Protein AF-T2JUS8-F1 (afdb_monomer)

Solvent-accessible surface area (backbone atoms only — not comparable to full-atom values): 10929 Å² total; per-residue (Å²): 107,71,69,58,52,49,42,49,74,68,43,49,60,59,48,58,59,68,55,80,82,79,78,79,79,85,74,92,54,104,63,64,63,68,60,54,50,48,51,52,51,48,49,47,40,58,73,48,48,50,69,69,46,42,66,63,51,40,51,55,43,38,56,53,50,52,56,56,50,63,70,33,71,74,41,65,77,40,66,88,44,89,64,44,66,62,54,47,51,55,49,47,53,52,49,30,53,51,52,54,51,52,51,54,55,57,52,50,49,78,80,47,99,43,75,68,58,53,55,51,48,50,54,48,53,55,52,48,52,55,51,50,44,50,47,38,63,72,68,53,44,52,65,52,50,46,50,53,53,50,52,51,52,49,51,53,49,51,55,54,52,53,55,51,51,57,60,48,50,52,54,52,50,52,53,52,52,51,61,60,68,74,59,76,84,80,75,90,128

Structure (mmCIF, N/CA/C/O backbone):
data_AF-T2JUS8-F1
#
_entry.id   AF-T2JUS8-F1
#
loop_
_atom_site.group_PDB
_atom_site.id
_atom_site.type_symbol
_atom_site.label_atom_id
_atom_site.label_alt_id
_atom_site.label_comp_id
_atom_site.label_asym_id
_atom_site.label_entity_id
_atom_site.label_seq_id
_atom_site.pdbx_PDB_ins_code
_atom_site.Cartn_x
_atom_site.Cartn_y
_atom_site.Cartn_z
_atom_site.occupancy
_atom_site.B_iso_or_equiv
_atom_site.auth_seq_id
_atom_site.auth_comp_id
_atom_site.auth_asym_id
_atom_site.auth_atom_id
_atom_site.pdbx_PDB_model_num
ATOM 1 N N . MET A 1 1 ? -14.625 10.390 22.421 1.00 60.62 1 MET A N 1
ATOM 2 C CA . MET A 1 1 ? -13.234 10.867 22.289 1.00 60.62 1 MET A CA 1
ATOM 3 C C . MET A 1 1 ? -12.460 10.685 23.585 1.00 60.62 1 MET A C 1
ATOM 5 O O . MET A 1 1 ? -11.488 9.951 23.564 1.00 60.62 1 MET A O 1
ATOM 9 N N . ASP A 1 2 ? -12.929 11.207 24.722 1.00 65.00 2 ASP A N 1
ATOM 10 C CA . ASP A 1 2 ? -12.157 11.121 25.980 1.00 65.00 2 ASP A CA 1
ATOM 11 C C . ASP A 1 2 ? -11.899 9.680 26.463 1.00 65.00 2 ASP A C 1
ATOM 13 O O . ASP A 1 2 ? -10.831 9.389 26.985 1.00 65.00 2 ASP A O 1
ATOM 17 N N . GLN A 1 3 ? -12.817 8.740 26.208 1.00 62.25 3 GLN A N 1
ATOM 18 C CA . GLN A 1 3 ? -12.595 7.317 26.514 1.00 62.25 3 GLN A CA 1
ATOM 19 C C . GLN A 1 3 ? -11.474 6.689 25.665 1.00 62.25 3 GLN A C 1
ATOM 21 O O . GLN A 1 3 ? -10.719 5.874 26.177 1.00 62.25 3 GLN A O 1
ATOM 26 N N . VAL A 1 4 ? -11.325 7.104 24.400 1.00 66.00 4 VAL A N 1
ATOM 27 C CA . VAL A 1 4 ? -10.261 6.617 23.501 1.00 66.00 4 VAL A CA 1
ATOM 28 C C . VAL A 1 4 ? -8.904 7.153 23.957 1.00 66.00 4 VAL A C 1
ATOM 30 O O . VAL A 1 4 ? -7.942 6.395 24.036 1.00 66.00 4 VAL A O 1
ATOM 33 N N . GLN A 1 5 ? -8.848 8.427 24.354 1.00 58.12 5 GLN A N 1
ATOM 34 C CA . GLN A 1 5 ? -7.649 9.040 24.929 1.00 58.12 5 GLN A CA 1
ATOM 35 C C . GLN A 1 5 ? -7.212 8.340 26.221 1.00 58.12 5 GLN A C 1
ATOM 37 O O . GLN A 1 5 ? -6.030 8.108 26.441 1.00 58.12 5 GLN A O 1
ATOM 42 N N . VAL A 1 6 ? -8.170 7.968 27.075 1.00 72.12 6 VAL A N 1
ATOM 43 C CA . VAL A 1 6 ? -7.901 7.212 28.305 1.00 72.12 6 VAL A CA 1
ATOM 44 C C . VAL A 1 6 ? -7.327 5.829 27.982 1.00 72.12 6 VAL A C 1
ATOM 46 O O . VAL A 1 6 ? -6.377 5.407 28.630 1.00 72.12 6 VAL A O 1
ATOM 49 N N . THR A 1 7 ? -7.834 5.138 26.959 1.00 68.94 7 THR A N 1
ATOM 50 C CA . THR A 1 7 ? -7.284 3.849 26.502 1.00 68.94 7 THR A CA 1
ATOM 51 C C . THR A 1 7 ? -5.857 3.974 25.952 1.00 68.94 7 THR A C 1
ATOM 53 O O . THR A 1 7 ? -5.027 3.106 26.227 1.00 68.94 7 THR A O 1
ATOM 56 N N . ILE A 1 8 ? -5.551 5.054 25.224 1.00 70.12 8 ILE A N 1
ATOM 57 C CA . ILE A 1 8 ? -4.194 5.359 24.740 1.00 70.12 8 ILE A CA 1
ATOM 58 C C . ILE A 1 8 ? -3.267 5.654 25.930 1.00 70.12 8 ILE A C 1
ATOM 60 O O . ILE A 1 8 ? -2.251 4.992 26.107 1.00 70.12 8 ILE A O 1
ATOM 64 N N . ASN A 1 9 ? -3.663 6.575 26.812 1.00 70.06 9 ASN A N 1
ATOM 65 C CA . ASN A 1 9 ? -2.854 7.022 27.952 1.00 70.06 9 ASN A CA 1
ATOM 66 C C . ASN A 1 9 ? -2.608 5.937 29.007 1.00 70.06 9 ASN A C 1
ATOM 68 O O . ASN A 1 9 ? -1.614 5.989 29.728 1.00 70.06 9 ASN A O 1
ATOM 72 N N . ASN A 1 10 ? -3.502 4.95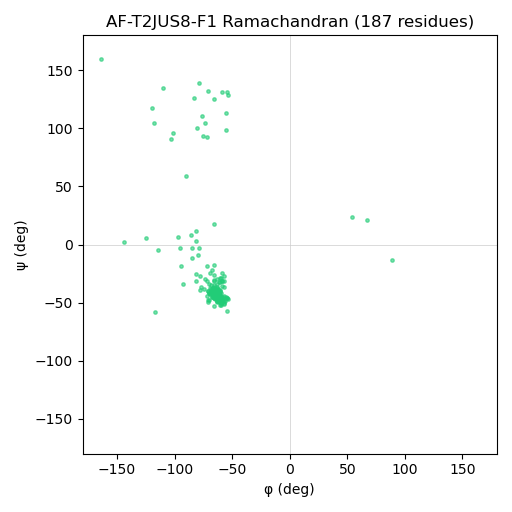4 29.111 1.00 73.00 10 ASN A N 1
ATOM 73 C CA . ASN A 1 10 ? -3.354 3.838 30.041 1.00 73.00 10 ASN A CA 1
ATOM 74 C C . ASN A 1 10 ? -2.427 2.730 29.509 1.00 73.00 10 ASN A C 1
ATOM 76 O O . ASN A 1 10 ? -2.287 1.699 30.166 1.00 73.00 10 ASN A O 1
ATOM 80 N N . GLY A 1 11 ? -1.820 2.896 28.326 1.00 63.19 11 GLY A N 1
ATOM 81 C CA . GLY A 1 11 ? -0.940 1.891 27.727 1.00 63.19 11 GLY A CA 1
ATOM 82 C C . GLY A 1 11 ? -1.677 0.612 27.321 1.00 63.19 11 GLY A C 1
ATOM 83 O O . GLY A 1 11 ? -1.070 -0.449 27.181 1.00 63.19 11 GLY A O 1
ATOM 84 N N . THR A 1 12 ? -3.000 0.672 27.133 1.00 67.56 12 THR A N 1
ATOM 85 C CA . THR A 1 12 ? -3.793 -0.489 26.699 1.00 67.56 12 THR A CA 1
ATOM 86 C C . THR A 1 12 ? -3.404 -0.922 25.282 1.00 67.56 12 THR A C 1
ATOM 88 O O . THR A 1 12 ? -3.416 -2.112 24.977 1.00 67.56 12 THR A O 1
ATOM 91 N N . ILE A 1 13 ? -2.975 0.020 24.433 1.00 65.31 13 ILE A N 1
ATOM 92 C CA . ILE A 1 13 ? -2.426 -0.270 23.099 1.00 65.31 13 ILE A CA 1
ATOM 93 C C . ILE A 1 13 ? -1.137 -1.086 23.223 1.00 65.31 13 ILE A C 1
ATOM 95 O O . ILE A 1 13 ? -0.991 -2.121 22.569 1.00 65.31 13 ILE A O 1
ATOM 99 N N . ARG A 1 14 ? -0.241 -0.679 24.129 1.00 64.12 14 ARG A N 1
ATOM 100 C CA . ARG A 1 14 ? 0.963 -1.436 24.479 1.00 64.12 14 ARG A CA 1
ATOM 101 C C . ARG A 1 14 ? 0.624 -2.846 24.966 1.00 64.12 14 ARG A C 1
ATOM 103 O O . ARG A 1 14 ? 1.243 -3.803 24.517 1.00 64.12 14 ARG A O 1
ATOM 110 N N . GLU A 1 15 ? -0.374 -3.014 25.831 1.00 64.50 15 GLU A N 1
ATOM 111 C CA . GLU A 1 15 ? -0.778 -4.349 26.288 1.00 64.50 15 GLU A CA 1
ATOM 112 C C . GLU A 1 15 ? -1.328 -5.236 25.167 1.00 64.50 15 GLU A C 1
ATOM 114 O O . GLU A 1 15 ? -0.954 -6.402 25.111 1.00 64.50 15 GLU A O 1
ATOM 119 N N . VAL A 1 16 ? -2.169 -4.719 24.268 1.00 63.53 16 VAL A N 1
ATOM 120 C CA . VAL A 1 16 ? -2.746 -5.500 23.155 1.00 63.53 16 VAL A CA 1
ATOM 121 C C . VAL A 1 16 ? -1.675 -5.918 22.140 1.00 63.53 16 VAL A C 1
ATOM 123 O O . VAL A 1 16 ? -1.703 -7.041 21.640 1.00 63.53 16 VAL A O 1
ATOM 126 N N . LEU A 1 17 ? -0.696 -5.051 21.870 1.00 59.19 17 LEU A N 1
ATOM 127 C CA . LEU A 1 17 ? 0.411 -5.348 20.953 1.00 59.19 17 LEU A CA 1
ATOM 128 C C . LEU A 1 17 ? 1.430 -6.336 21.547 1.00 59.19 17 LEU A C 1
ATOM 130 O O . LEU A 1 17 ? 2.053 -7.091 20.803 1.00 59.19 17 LEU A O 1
ATOM 134 N N . ILE A 1 18 ? 1.596 -6.354 22.875 1.00 60.47 18 ILE A N 1
ATOM 135 C CA . ILE A 1 18 ? 2.562 -7.218 23.576 1.00 60.47 18 ILE A CA 1
ATOM 136 C C . ILE A 1 18 ? 1.928 -8.551 24.023 1.00 60.47 18 ILE A C 1
ATOM 138 O O . ILE A 1 18 ? 2.593 -9.588 24.008 1.00 60.47 18 ILE A O 1
ATOM 142 N N . LYS A 1 19 ? 0.639 -8.572 24.391 1.00 54.69 19 LYS A N 1
ATOM 143 C CA . LYS A 1 19 ? -0.103 -9.777 24.812 1.00 54.69 19 LYS A CA 1
ATOM 144 C C . LYS A 1 19 ? -0.783 -10.474 23.628 1.00 54.69 19 LYS A C 1
ATOM 146 O O . LYS A 1 19 ? -1.987 -10.698 23.645 1.00 54.69 19 LYS A O 1
ATOM 151 N N . GLN A 1 20 ? -0.027 -10.900 22.621 1.00 47.25 20 GLN A N 1
ATOM 152 C CA . GLN A 1 20 ? -0.592 -11.689 21.513 1.00 47.25 20 GLN A CA 1
ATOM 153 C C . GLN A 1 20 ? -0.757 -13.198 21.809 1.00 47.25 20 GLN A C 1
ATOM 155 O O . GLN A 1 20 ? -1.040 -13.956 20.892 1.00 47.25 20 GLN A O 1
ATOM 160 N N . ASN A 1 21 ? -0.624 -13.665 23.062 1.00 42.56 21 ASN A N 1
ATOM 161 C CA . ASN A 1 21 ? -0.570 -15.111 23.354 1.00 42.56 21 ASN A CA 1
ATOM 162 C C . ASN A 1 21 ? -1.585 -15.677 24.370 1.00 42.56 21 ASN A C 1
ATOM 164 O O . ASN A 1 21 ? -1.463 -16.856 24.695 1.00 42.56 21 ASN A O 1
ATOM 168 N N . THR A 1 22 ? -2.563 -14.929 24.904 1.00 41.78 22 THR A N 1
ATOM 169 C CA . THR A 1 22 ? -3.413 -15.488 25.992 1.00 41.78 22 THR A CA 1
ATOM 170 C C . THR A 1 22 ? -4.896 -15.116 26.036 1.00 41.78 22 THR A C 1
ATOM 172 O O . THR A 1 22 ? -5.586 -15.594 26.935 1.00 41.78 22 THR A O 1
ATOM 175 N N . THR A 1 23 ? -5.454 -14.349 25.100 1.00 39.25 23 THR A N 1
ATOM 176 C CA . THR A 1 23 ? -6.904 -14.084 25.101 1.00 39.25 23 THR A CA 1
ATOM 177 C C . THR A 1 23 ? -7.614 -14.951 24.071 1.00 39.25 23 THR A C 1
ATOM 179 O O . THR A 1 23 ? -7.680 -14.648 22.884 1.00 39.25 23 THR A O 1
ATOM 182 N N . GLN A 1 24 ? -8.144 -16.070 24.564 1.00 35.94 24 GLN A N 1
ATOM 183 C CA . GLN A 1 24 ? -9.132 -16.884 23.868 1.00 35.94 24 GLN A CA 1
ATOM 184 C C . GLN A 1 24 ? -10.322 -15.980 23.513 1.00 35.94 24 GLN A C 1
ATOM 186 O O . GLN A 1 24 ? -10.994 -15.466 24.409 1.00 35.94 24 GLN A O 1
ATOM 191 N N . TYR A 1 25 ? -10.531 -15.736 22.217 1.00 41.78 25 TYR A N 1
ATOM 192 C CA . TYR A 1 25 ? -11.701 -15.017 21.717 1.00 41.78 25 TYR A CA 1
ATOM 193 C C . TYR A 1 25 ? -12.964 -15.703 22.252 1.00 41.78 25 TYR A C 1
ATOM 195 O O . TYR A 1 25 ? -13.094 -16.926 22.178 1.00 41.78 25 TYR A O 1
ATOM 203 N N . ILE A 1 26 ? -13.861 -14.920 22.851 1.00 39.47 26 ILE A N 1
ATOM 204 C CA . ILE A 1 26 ? -15.164 -15.413 23.295 1.00 39.47 26 ILE A CA 1
ATOM 205 C C . ILE A 1 26 ? -16.054 -15.438 22.058 1.00 39.47 26 ILE A C 1
ATOM 207 O O . ILE A 1 26 ? -16.548 -14.400 21.627 1.00 39.47 26 ILE A O 1
ATOM 211 N N . ASP A 1 27 ? -16.195 -16.629 21.492 1.00 34.09 27 ASP A N 1
ATOM 212 C CA . ASP A 1 27 ? -17.104 -16.932 20.396 1.00 34.09 27 ASP A CA 1
ATOM 213 C C . ASP A 1 27 ? -18.530 -17.018 20.962 1.00 34.09 27 ASP A C 1
ATOM 215 O O . ASP A 1 27 ? -18.825 -17.883 21.792 1.00 34.09 27 ASP A O 1
ATOM 219 N N . ILE A 1 28 ? -19.395 -16.058 20.623 1.00 44.34 28 ILE A N 1
ATOM 220 C CA . ILE A 1 28 ? -20.777 -15.997 21.138 1.00 44.34 28 ILE A CA 1
ATOM 221 C C . ILE A 1 28 ? -21.708 -16.882 20.271 1.00 44.34 28 ILE A C 1
ATOM 223 O O . ILE A 1 28 ? -22.829 -17.203 20.678 1.00 44.34 28 ILE A O 1
ATOM 227 N N . ASN A 1 29 ? -21.227 -17.342 19.107 1.00 38.75 29 ASN A N 1
ATOM 228 C CA . ASN A 1 29 ? -21.959 -18.081 18.077 1.00 38.75 29 ASN A CA 1
ATOM 229 C C . ASN A 1 29 ? -20.970 -18.763 17.101 1.00 38.75 29 ASN A C 1
ATOM 231 O O . ASN A 1 29 ? -19.851 -18.313 17.002 1.00 38.75 29 ASN A O 1
ATOM 235 N N . ASP A 1 30 ? -21.360 -19.801 16.341 1.00 47.53 30 ASP A N 1
ATOM 236 C CA . ASP A 1 30 ? -20.475 -20.559 15.405 1.00 47.53 30 ASP A CA 1
ATOM 237 C C . ASP A 1 30 ? -19.953 -19.748 14.179 1.00 47.53 30 ASP A C 1
ATOM 239 O O . ASP A 1 30 ? -19.537 -20.312 13.163 1.00 47.53 30 ASP A O 1
ATOM 243 N N . VAL A 1 31 ? -20.016 -18.414 14.219 1.00 41.09 31 VAL A N 1
ATOM 244 C CA . VAL A 1 31 ? -19.556 -17.515 13.154 1.00 41.09 31 VAL A CA 1
ATOM 245 C C . VAL A 1 31 ? -18.468 -16.628 13.729 1.00 41.09 31 VAL A C 1
ATOM 247 O O . VAL A 1 31 ? -18.746 -15.800 14.576 1.00 41.09 31 VAL A O 1
ATOM 250 N N . ASN A 1 32 ? -17.248 -16.724 13.205 1.00 57.00 32 ASN A N 1
ATOM 251 C CA . ASN A 1 32 ? -16.185 -15.795 13.571 1.00 57.00 32 ASN A CA 1
ATOM 252 C C . ASN A 1 32 ? -16.416 -14.436 12.879 1.00 57.00 32 ASN A C 1
ATOM 254 O O . ASN A 1 32 ? -15.987 -14.231 11.739 1.00 57.00 32 ASN A O 1
ATOM 258 N N . GLU A 1 33 ? -17.080 -13.490 13.553 1.00 55.78 33 GLU A N 1
ATOM 259 C CA . GLU A 1 33 ? -17.414 -12.171 12.986 1.00 55.78 33 GLU A CA 1
ATOM 260 C C . GLU A 1 33 ? -16.180 -11.367 12.574 1.00 55.78 33 GLU A C 1
ATOM 262 O O . GLU A 1 33 ? -16.240 -10.561 11.645 1.00 55.78 33 GLU A O 1
ATOM 267 N N . THR A 1 34 ? -15.048 -11.595 13.243 1.00 57.47 34 THR A N 1
ATOM 268 C CA . THR A 1 34 ? -13.783 -10.930 12.910 1.00 57.47 34 THR A CA 1
ATOM 269 C C . THR A 1 34 ? -13.290 -11.385 11.537 1.00 57.47 34 THR A C 1
ATOM 271 O O . THR A 1 34 ? -12.885 -10.557 10.723 1.00 57.47 34 THR A O 1
ATOM 274 N N . SER A 1 35 ? -13.379 -12.684 11.241 1.00 57.00 35 SER A N 1
ATOM 275 C CA . SER A 1 35 ? -13.023 -13.237 9.930 1.00 57.00 35 SER A CA 1
ATOM 276 C C . SER A 1 35 ? -13.948 -12.720 8.826 1.00 57.00 35 SER A C 1
ATOM 278 O O . SER A 1 35 ? -13.472 -12.288 7.776 1.00 57.00 35 SER A O 1
ATOM 280 N N . GLU A 1 36 ? -15.258 -12.686 9.071 1.00 63.56 36 GLU A N 1
ATOM 281 C CA . GLU A 1 36 ? -16.229 -12.198 8.085 1.00 63.56 36 GLU A CA 1
ATOM 282 C C . GLU A 1 36 ? -16.079 -10.694 7.808 1.00 63.56 36 GLU A C 1
ATOM 284 O O . GLU A 1 36 ? -16.143 -10.267 6.653 1.00 63.56 36 GLU A O 1
ATOM 289 N N . LEU A 1 37 ? -15.775 -9.884 8.829 1.00 65.44 37 LEU A N 1
ATOM 290 C CA . LEU A 1 37 ? -15.457 -8.467 8.641 1.00 65.44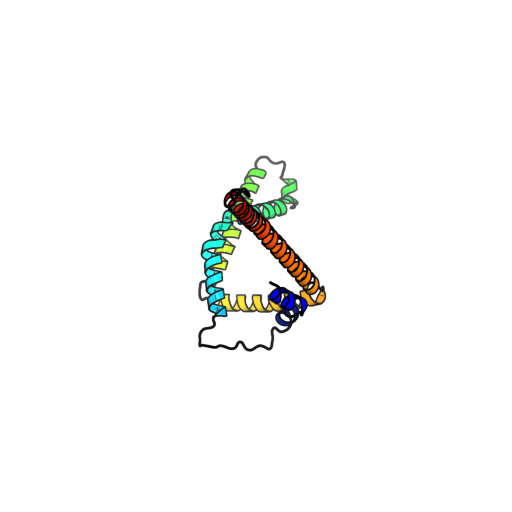 37 LEU A CA 1
ATOM 291 C C . LEU A 1 37 ? -14.171 -8.280 7.825 1.00 65.44 37 LEU A C 1
ATOM 293 O O . LEU A 1 37 ? -14.128 -7.433 6.933 1.00 65.44 37 LEU A O 1
ATOM 297 N N . VAL A 1 38 ? -13.138 -9.085 8.087 1.00 65.06 38 VAL A N 1
ATOM 298 C CA . VAL A 1 38 ? -11.885 -9.057 7.318 1.00 65.06 38 VAL A CA 1
ATOM 299 C C . VAL A 1 38 ? -12.134 -9.420 5.854 1.00 65.06 38 VAL A C 1
ATOM 301 O O . VAL A 1 38 ? -11.653 -8.707 4.976 1.00 65.06 38 VAL A O 1
ATOM 304 N N . LYS A 1 39 ? -12.933 -10.455 5.566 1.00 68.62 39 LYS A N 1
ATOM 305 C CA . LYS A 1 39 ? -13.303 -10.829 4.189 1.00 68.62 39 LYS A CA 1
ATOM 306 C C . LYS A 1 39 ? -14.099 -9.730 3.491 1.00 68.62 39 LYS A C 1
ATOM 308 O O . LYS A 1 39 ? -13.823 -9.416 2.334 1.00 68.62 39 LYS A O 1
ATOM 313 N N . LEU A 1 40 ? -15.057 -9.113 4.185 1.00 73.44 40 LEU A N 1
ATOM 314 C CA . LEU A 1 40 ? -15.841 -8.000 3.649 1.00 73.44 40 LEU A CA 1
ATOM 315 C C . LEU A 1 40 ? -14.946 -6.801 3.307 1.00 73.44 40 LEU A C 1
ATOM 317 O O . LEU A 1 40 ? -15.042 -6.246 2.211 1.00 73.44 40 LEU A O 1
ATOM 321 N N . MET A 1 41 ? -14.047 -6.430 4.220 1.00 73.56 41 MET A N 1
ATOM 322 C CA . MET A 1 41 ? -13.081 -5.350 4.015 1.00 73.56 41 MET A CA 1
ATOM 323 C C . MET A 1 41 ? -12.106 -5.668 2.880 1.00 73.56 41 MET A C 1
ATOM 325 O O . MET A 1 41 ? -11.878 -4.819 2.020 1.00 73.56 41 MET A O 1
ATOM 329 N N . ALA A 1 42 ? -11.576 -6.892 2.828 1.00 75.88 42 ALA A N 1
ATOM 330 C CA . ALA A 1 42 ? -10.706 -7.346 1.749 1.00 75.88 42 ALA A CA 1
ATOM 331 C C . ALA A 1 42 ? -11.423 -7.256 0.396 1.00 75.88 42 ALA A C 1
ATOM 333 O O . ALA A 1 42 ? -10.884 -6.685 -0.547 1.00 75.88 42 ALA A O 1
ATOM 334 N N . ASN A 1 43 ? -12.670 -7.724 0.314 1.00 80.00 43 ASN A N 1
ATOM 335 C CA . ASN A 1 43 ? -13.494 -7.638 -0.889 1.00 80.00 43 ASN A CA 1
ATOM 336 C C . ASN A 1 43 ? -13.687 -6.185 -1.348 1.00 80.00 43 ASN A C 1
ATOM 338 O O . ASN A 1 43 ? -13.450 -5.879 -2.517 1.00 80.00 43 ASN A O 1
ATOM 342 N N . LEU A 1 44 ? -14.041 -5.275 -0.436 1.00 85.62 44 LEU A N 1
ATOM 343 C CA . LEU A 1 44 ? -14.169 -3.849 -0.747 1.00 85.62 44 LEU A CA 1
ATOM 344 C C . LEU A 1 44 ? -12.855 -3.258 -1.269 1.00 85.62 44 LEU A C 1
ATOM 346 O O . LEU A 1 44 ? -12.850 -2.586 -2.300 1.00 85.62 44 LEU A O 1
ATOM 350 N N . ILE A 1 45 ? -11.736 -3.533 -0.599 1.00 82.44 45 ILE A N 1
ATOM 351 C CA . ILE A 1 45 ? -10.428 -3.014 -1.003 1.00 82.44 45 ILE A CA 1
ATOM 352 C C . ILE A 1 45 ? -10.042 -3.552 -2.384 1.00 82.44 45 ILE A C 1
ATOM 354 O O . ILE A 1 45 ? -9.705 -2.777 -3.272 1.00 82.44 45 ILE A O 1
ATOM 358 N N . ILE A 1 46 ? -10.142 -4.861 -2.597 1.00 86.62 46 ILE A N 1
ATOM 359 C CA . ILE A 1 46 ? -9.698 -5.529 -3.826 1.00 86.62 46 ILE A CA 1
ATOM 360 C C . ILE A 1 46 ? -10.567 -5.144 -5.022 1.00 86.62 46 ILE A C 1
ATOM 362 O O . ILE A 1 46 ? -10.045 -4.902 -6.107 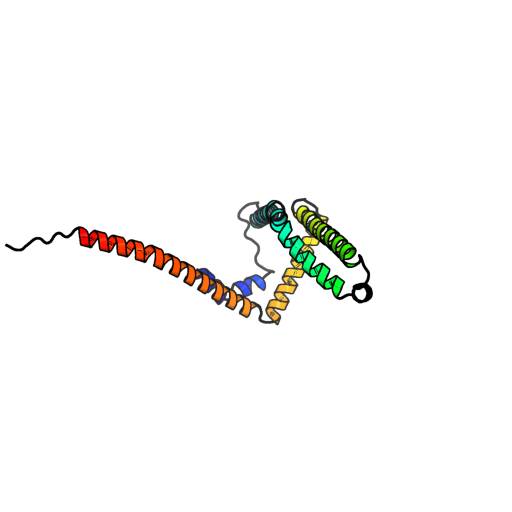1.00 86.62 46 ILE A O 1
ATOM 366 N N . ASN A 1 47 ? -11.887 -5.080 -4.839 1.00 86.19 47 ASN A N 1
ATOM 367 C CA . ASN A 1 47 ? -12.816 -4.898 -5.953 1.00 86.19 47 ASN A CA 1
ATOM 368 C C . ASN A 1 47 ? -13.209 -3.441 -6.202 1.00 86.19 47 ASN A C 1
ATOM 370 O O . ASN A 1 47 ? -13.730 -3.142 -7.278 1.00 86.19 47 ASN A O 1
ATOM 374 N N . LYS A 1 48 ? -13.021 -2.542 -5.228 1.00 87.50 48 LYS A N 1
ATOM 375 C CA . LYS A 1 48 ? -13.384 -1.122 -5.355 1.00 87.50 48 LYS A CA 1
ATOM 376 C C . LYS A 1 48 ? -12.165 -0.222 -5.263 1.00 87.50 48 LYS A C 1
ATOM 378 O O . LYS A 1 48 ? -11.876 0.477 -6.224 1.00 87.50 48 LYS A O 1
ATOM 383 N N . VAL A 1 49 ? -11.427 -0.300 -4.157 1.00 89.25 49 VAL A N 1
ATOM 384 C CA . VAL A 1 49 ? -10.356 0.664 -3.867 1.00 89.25 49 VAL A CA 1
ATOM 385 C C . VAL A 1 49 ? -9.156 0.469 -4.783 1.00 89.25 49 VAL A C 1
ATOM 387 O O . VAL A 1 49 ? -8.710 1.435 -5.387 1.00 89.25 49 VAL A O 1
ATOM 390 N N . ILE A 1 50 ? -8.652 -0.764 -4.923 1.00 88.38 50 ILE A N 1
ATOM 391 C CA . ILE A 1 50 ? -7.485 -1.065 -5.761 1.00 88.38 50 ILE A CA 1
ATOM 392 C C . ILE A 1 50 ? -7.719 -0.536 -7.186 1.00 88.38 50 ILE A C 1
ATOM 394 O O . ILE A 1 50 ? -6.951 0.336 -7.585 1.00 88.38 50 ILE A O 1
ATOM 398 N N . PRO A 1 51 ? -8.789 -0.923 -7.916 1.00 89.88 51 PRO A N 1
ATOM 399 C CA . PRO A 1 51 ? -9.052 -0.390 -9.253 1.00 89.88 51 PRO A CA 1
ATOM 400 C C . PRO A 1 51 ? -9.176 1.135 -9.318 1.00 89.88 51 PRO A C 1
ATOM 402 O O . PRO A 1 51 ? -8.753 1.730 -10.307 1.00 89.88 51 PRO A O 1
ATOM 405 N N . GLU A 1 52 ? -9.766 1.756 -8.294 1.00 92.75 52 GLU A N 1
ATOM 406 C CA . GLU A 1 52 ? -10.003 3.200 -8.240 1.00 92.75 52 GLU A CA 1
ATOM 407 C C . GLU A 1 52 ? -8.697 3.994 -8.125 1.00 92.75 52 GLU A C 1
ATOM 409 O O . GLU A 1 52 ? -8.528 4.970 -8.847 1.00 92.75 52 GLU A O 1
ATOM 414 N N . ILE A 1 53 ? -7.737 3.525 -7.319 1.00 91.00 53 ILE A N 1
ATOM 415 C CA . ILE A 1 53 ? -6.441 4.199 -7.112 1.00 91.00 53 ILE A CA 1
ATOM 416 C C . ILE A 1 53 ? -5.379 3.846 -8.164 1.00 91.00 53 ILE A C 1
ATOM 418 O O . ILE A 1 53 ? -4.192 4.126 -7.974 1.00 91.00 53 ILE A O 1
ATOM 422 N N . ARG A 1 54 ? -5.751 3.130 -9.235 1.00 90.06 54 ARG A N 1
ATOM 423 C CA . ARG A 1 54 ? -4.786 2.578 -10.198 1.00 90.06 54 ARG A CA 1
ATOM 424 C C . ARG A 1 54 ? -3.871 3.648 -10.776 1.00 90.06 54 ARG A C 1
ATOM 426 O O . ARG A 1 54 ? -2.670 3.422 -10.876 1.00 90.06 54 ARG A O 1
ATOM 433 N N . THR A 1 55 ? -4.434 4.784 -11.168 1.00 92.56 55 THR A N 1
ATOM 434 C CA . THR A 1 55 ? -3.684 5.851 -11.839 1.00 92.56 55 THR A CA 1
ATOM 435 C C . THR A 1 55 ? -2.601 6.410 -10.920 1.00 92.56 55 THR A C 1
ATOM 437 O O . THR A 1 55 ? -1.437 6.487 -11.304 1.00 92.56 55 THR A O 1
ATOM 440 N N . GLU A 1 56 ? -2.971 6.727 -9.684 1.00 94.75 56 GLU A N 1
ATOM 441 C CA . GLU A 1 56 ? -2.103 7.286 -8.653 1.00 94.75 56 GLU A CA 1
ATOM 442 C C . GLU A 1 56 ? -1.031 6.274 -8.232 1.00 94.75 56 GLU A C 1
ATOM 444 O O . GLU A 1 56 ? 0.142 6.617 -8.069 1.00 94.75 56 GLU A O 1
ATOM 449 N N . ALA A 1 57 ? -1.409 5.000 -8.104 1.00 88.75 57 ALA A N 1
ATOM 450 C CA . ALA A 1 57 ? -0.477 3.924 -7.796 1.00 88.75 57 ALA A CA 1
ATOM 451 C C . ALA A 1 57 ? 0.540 3.705 -8.930 1.00 88.75 57 ALA A C 1
ATOM 453 O O . ALA A 1 57 ? 1.733 3.551 -8.663 1.00 88.75 57 ALA A O 1
ATOM 454 N N . GLU A 1 58 ? 0.100 3.718 -10.192 1.00 91.12 58 GLU A N 1
ATOM 455 C CA . GLU A 1 58 ? 0.992 3.612 -11.349 1.00 91.12 58 GLU A CA 1
ATOM 456 C C . GLU A 1 58 ? 1.918 4.833 -11.461 1.00 91.12 58 GLU A C 1
ATOM 458 O O . GLU A 1 58 ? 3.104 4.671 -11.742 1.00 91.12 58 GLU A O 1
ATOM 463 N N . GLU A 1 59 ? 1.439 6.044 -11.174 1.00 92.62 59 GLU A N 1
ATOM 464 C CA . GLU A 1 59 ? 2.277 7.248 -11.123 1.00 92.62 59 GLU A CA 1
ATOM 465 C C . GLU A 1 59 ? 3.349 7.160 -10.026 1.00 92.62 59 GLU A C 1
ATOM 467 O O . GLU A 1 59 ? 4.531 7.422 -10.276 1.00 92.62 59 GLU A O 1
ATOM 472 N N . PHE A 1 60 ? 2.974 6.711 -8.827 1.00 89.00 60 PHE A N 1
ATOM 473 C CA . PHE A 1 60 ? 3.922 6.500 -7.737 1.00 89.00 60 PHE A CA 1
ATOM 474 C C . PHE A 1 60 ? 4.972 5.435 -8.086 1.00 89.00 60 PHE A C 1
ATOM 476 O O . PHE A 1 60 ? 6.173 5.631 -7.864 1.00 89.00 60 PHE A O 1
ATOM 483 N N . LEU A 1 61 ? 4.552 4.310 -8.670 1.00 91.06 61 LEU A N 1
ATOM 484 C CA . LEU A 1 61 ? 5.463 3.260 -9.127 1.00 91.06 61 LEU A CA 1
ATOM 485 C C . LEU A 1 61 ? 6.402 3.777 -10.220 1.00 91.06 61 LEU A C 1
ATOM 487 O O . LEU A 1 61 ? 7.604 3.524 -10.155 1.00 91.06 61 LEU A O 1
ATOM 491 N N . ARG A 1 62 ? 5.884 4.543 -11.183 1.00 91.88 62 ARG A N 1
ATOM 492 C CA . ARG A 1 62 ? 6.662 5.161 -12.262 1.00 91.88 62 ARG A CA 1
ATOM 493 C C . ARG A 1 62 ? 7.773 6.040 -11.725 1.00 91.88 62 ARG A C 1
ATOM 495 O O . ARG A 1 62 ? 8.919 5.853 -12.122 1.00 91.88 62 ARG A O 1
ATOM 502 N N . TYR A 1 63 ? 7.460 6.926 -10.780 1.00 91.88 63 TYR A N 1
ATOM 503 C CA . TYR A 1 63 ? 8.461 7.772 -10.135 1.00 91.88 63 TYR A CA 1
ATOM 504 C C . TYR A 1 63 ? 9.605 6.943 -9.531 1.00 91.88 63 TYR A C 1
ATOM 506 O O . TYR A 1 63 ? 10.782 7.247 -9.738 1.00 91.88 63 TYR A O 1
ATOM 514 N N . ASN A 1 64 ? 9.272 5.869 -8.811 1.00 86.12 64 ASN A N 1
ATOM 515 C CA . ASN A 1 64 ? 10.268 5.028 -8.151 1.00 86.12 64 ASN A CA 1
ATOM 516 C C . ASN A 1 64 ? 11.090 4.195 -9.147 1.00 86.12 64 ASN A C 1
ATOM 518 O O . ASN A 1 64 ? 12.308 4.089 -8.991 1.00 86.12 64 ASN A O 1
ATOM 522 N N . VAL A 1 65 ? 10.457 3.648 -10.188 1.00 87.88 65 VAL A N 1
ATOM 523 C CA . VAL A 1 65 ? 11.141 2.889 -11.246 1.00 87.88 65 VAL A CA 1
ATOM 524 C C . VAL A 1 65 ? 12.077 3.796 -12.044 1.00 87.88 65 VAL A C 1
ATOM 526 O O . VAL A 1 65 ? 13.241 3.444 -12.232 1.00 87.88 65 VAL A O 1
ATOM 529 N N . ASP A 1 66 ? 11.633 4.987 -12.448 1.00 86.38 66 ASP A N 1
ATOM 530 C CA . ASP A 1 66 ? 12.487 5.941 -13.166 1.00 86.38 66 ASP A CA 1
ATOM 531 C C . ASP A 1 66 ? 13.667 6.402 -12.308 1.00 86.38 66 ASP A C 1
ATOM 533 O O . ASP A 1 66 ? 14.807 6.456 -12.779 1.00 86.38 66 ASP A O 1
ATOM 537 N N . LYS A 1 67 ? 13.433 6.673 -11.021 1.00 85.31 67 LYS A N 1
ATOM 538 C CA . LYS A 1 67 ? 14.501 7.027 -10.081 1.00 85.31 67 LYS A CA 1
ATOM 539 C C . LYS A 1 67 ? 15.516 5.895 -9.913 1.00 85.31 67 LYS A C 1
ATOM 541 O O . LYS A 1 67 ? 16.714 6.159 -9.894 1.00 85.31 67 LYS A O 1
ATOM 546 N N . ALA A 1 68 ? 15.067 4.645 -9.834 1.00 84.81 68 ALA A N 1
ATOM 547 C CA . ALA A 1 68 ? 15.962 3.494 -9.743 1.00 84.81 68 ALA A CA 1
ATOM 548 C C . ALA A 1 68 ? 16.773 3.293 -11.036 1.00 84.81 68 ALA A C 1
ATOM 550 O O . ALA A 1 68 ? 17.985 3.091 -10.979 1.00 84.81 68 ALA A O 1
ATOM 551 N N . LEU A 1 69 ? 16.133 3.397 -12.206 1.00 81.75 69 LEU A N 1
ATOM 552 C CA . LEU A 1 69 ? 16.789 3.223 -13.507 1.00 81.75 69 LEU A CA 1
ATOM 553 C C . LEU A 1 69 ? 17.839 4.306 -13.774 1.00 81.75 69 LEU A C 1
ATOM 555 O O . LEU A 1 69 ? 18.946 3.992 -14.214 1.00 81.75 69 LEU A O 1
ATOM 559 N N . THR A 1 70 ? 17.529 5.564 -13.456 1.00 81.06 70 THR A N 1
ATOM 560 C CA . THR A 1 70 ? 18.440 6.705 -13.660 1.00 81.06 70 THR A CA 1
ATOM 561 C C . THR A 1 70 ? 19.683 6.664 -12.768 1.00 81.06 70 THR A C 1
ATOM 563 O O . THR A 1 70 ? 20.718 7.234 -13.117 1.00 81.06 70 THR A O 1
ATOM 566 N N . GLN A 1 71 ? 19.624 5.941 -11.649 1.00 81.81 71 GLN A N 1
ATOM 567 C CA . GLN A 1 71 ? 20.767 5.710 -10.763 1.00 81.81 71 GLN A CA 1
ATOM 568 C C . GLN A 1 71 ? 21.711 4.606 -11.261 1.00 81.81 71 GLN A C 1
ATOM 570 O O . GLN A 1 71 ? 22.799 4.438 -10.711 1.00 81.81 71 GLN A O 1
ATOM 575 N N . THR A 1 72 ? 21.335 3.853 -12.300 1.00 82.25 72 THR A N 1
ATOM 576 C CA . THR A 1 72 ? 22.186 2.778 -12.818 1.00 82.25 72 THR A CA 1
ATOM 577 C C . THR A 1 72 ? 23.313 3.321 -13.714 1.00 82.25 72 THR A C 1
ATOM 579 O O . THR A 1 72 ? 23.067 4.177 -14.570 1.00 82.25 72 THR A O 1
ATOM 582 N N . PRO A 1 73 ? 24.548 2.786 -13.610 1.00 76.94 73 PRO A N 1
ATOM 583 C CA . PRO A 1 73 ? 25.661 3.192 -14.478 1.00 76.94 73 PRO A CA 1
ATOM 584 C C . PRO A 1 73 ? 25.380 2.986 -15.973 1.00 76.94 73 PRO A C 1
ATOM 586 O O . PRO A 1 73 ? 25.845 3.752 -16.816 1.00 76.94 73 PRO A O 1
ATOM 589 N N . ALA A 1 74 ? 24.588 1.962 -16.306 1.00 76.88 74 ALA A N 1
ATOM 590 C CA . ALA A 1 74 ? 24.183 1.664 -17.676 1.00 76.88 74 ALA A CA 1
ATOM 591 C C . ALA A 1 74 ? 23.334 2.789 -18.290 1.00 76.88 74 ALA A C 1
ATOM 593 O O . ALA A 1 74 ? 23.496 3.105 -19.467 1.00 76.88 74 ALA A O 1
ATOM 594 N N . TYR A 1 75 ? 22.462 3.418 -17.495 1.00 76.88 75 TYR A N 1
ATOM 595 C CA . TYR A 1 75 ? 21.627 4.523 -17.955 1.00 76.88 75 TYR A CA 1
ATOM 596 C C . TYR A 1 75 ? 22.441 5.805 -18.171 1.00 76.88 75 TYR A C 1
ATOM 598 O O . TYR A 1 75 ? 22.333 6.440 -19.218 1.00 76.88 75 TYR A O 1
ATOM 606 N N . GLN A 1 76 ? 23.328 6.137 -17.229 1.00 76.56 76 GLN A N 1
ATOM 607 C CA . GLN A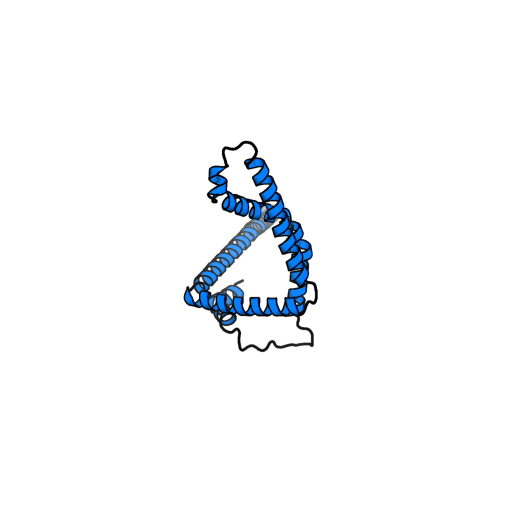 1 76 ? 24.192 7.322 -17.315 1.00 76.56 76 GLN A CA 1
ATOM 608 C C . GLN A 1 76 ? 25.092 7.301 -18.562 1.00 76.56 76 GLN A C 1
ATOM 610 O O . GLN A 1 76 ? 25.318 8.334 -19.188 1.00 76.56 76 GLN A O 1
ATOM 615 N N . GLY A 1 77 ? 25.567 6.117 -18.967 1.00 77.81 77 GLY A N 1
ATOM 616 C CA . GLY A 1 77 ? 26.381 5.951 -20.174 1.00 77.81 77 GLY A CA 1
ATOM 617 C C . GLY A 1 77 ? 25.619 6.113 -21.497 1.00 77.81 77 GLY A C 1
ATOM 618 O O . GLY A 1 77 ? 26.244 6.342 -22.531 1.00 77.81 77 GLY A O 1
ATOM 619 N N . LEU A 1 78 ? 24.286 6.004 -21.483 1.00 81.06 78 LEU A N 1
ATOM 620 C CA . LEU A 1 78 ? 23.436 6.000 -22.680 1.00 81.06 78 LEU A CA 1
ATOM 621 C C . LEU A 1 78 ? 22.497 7.213 -22.773 1.00 81.06 78 LEU A C 1
ATOM 623 O O . LEU A 1 78 ? 21.828 7.377 -23.791 1.00 81.06 78 LEU A O 1
ATOM 627 N N . GLU A 1 79 ? 22.465 8.086 -21.761 1.00 76.81 79 GLU A N 1
ATOM 628 C CA . GLU A 1 79 ? 21.533 9.222 -21.684 1.00 76.81 79 GLU A CA 1
ATOM 629 C C . GLU A 1 79 ? 21.622 10.175 -22.892 1.00 76.81 79 GLU A C 1
ATOM 631 O O . GLU A 1 79 ? 20.618 10.754 -23.315 1.00 76.81 79 GLU A O 1
ATOM 636 N N . ASN A 1 80 ? 22.814 10.305 -23.481 1.00 81.12 80 ASN A N 1
ATOM 637 C CA . ASN A 1 80 ? 23.076 11.184 -24.623 1.00 81.12 80 ASN A CA 1
ATOM 638 C C . ASN A 1 80 ? 22.743 10.551 -25.986 1.00 81.12 80 ASN A C 1
ATOM 640 O O . ASN A 1 80 ? 22.883 11.208 -27.018 1.00 81.12 80 ASN A O 1
ATOM 644 N N . VAL A 1 81 ? 22.326 9.283 -26.020 1.00 86.12 81 VAL A N 1
ATOM 645 C CA . VAL A 1 81 ? 21.997 8.586 -27.266 1.00 86.12 81 VAL A CA 1
ATOM 646 C C . VAL A 1 81 ? 20.560 8.932 -27.687 1.00 86.12 81 VAL A C 1
ATOM 648 O O . VAL A 1 81 ? 19.619 8.729 -26.909 1.00 86.12 81 VAL A O 1
ATOM 651 N N . PRO A 1 82 ? 20.342 9.419 -28.925 1.00 84.00 82 PRO A N 1
ATOM 652 C CA . PRO A 1 82 ? 19.004 9.706 -29.431 1.00 84.00 82 PRO A CA 1
ATOM 653 C C . PRO A 1 82 ? 18.082 8.484 -29.327 1.00 84.00 82 PRO A C 1
ATOM 655 O O . PRO A 1 82 ? 18.441 7.384 -29.737 1.00 84.00 82 PRO A O 1
ATOM 658 N N . GLY A 1 83 ? 16.879 8.677 -28.783 1.00 83.50 83 GLY A N 1
ATOM 659 C CA . GLY A 1 83 ? 15.865 7.622 -28.660 1.00 83.50 83 GLY A CA 1
ATOM 660 C C . GLY A 1 83 ? 15.930 6.778 -27.380 1.00 83.50 83 GLY A C 1
ATOM 661 O O . GLY A 1 83 ? 14.933 6.137 -27.049 1.00 83.50 83 GLY A O 1
ATOM 662 N N . VAL A 1 84 ? 17.015 6.834 -26.596 1.00 84.62 84 VAL A N 1
ATOM 663 C CA . VAL A 1 84 ? 17.124 6.069 -25.336 1.00 84.62 84 VAL A CA 1
ATOM 664 C C . VAL A 1 84 ? 16.087 6.507 -24.301 1.00 84.62 84 VAL A C 1
ATOM 666 O O . VAL A 1 84 ? 15.457 5.654 -23.683 1.00 84.62 84 VAL A O 1
ATOM 669 N N . LYS A 1 85 ? 15.817 7.812 -24.179 1.00 81.56 85 LYS A N 1
ATOM 670 C CA . LYS A 1 85 ? 14.778 8.338 -23.271 1.00 81.56 85 LYS A CA 1
ATOM 671 C C . LYS A 1 85 ? 13.375 7.822 -23.617 1.00 81.56 85 LYS A C 1
ATOM 673 O O . LYS A 1 85 ? 12.605 7.468 -22.730 1.00 81.56 85 LYS A O 1
ATOM 678 N N . ALA A 1 86 ? 13.052 7.726 -24.908 1.00 84.44 86 ALA A N 1
ATOM 679 C CA . ALA A 1 86 ? 11.765 7.195 -25.359 1.00 84.44 86 ALA A CA 1
ATOM 680 C C . ALA A 1 86 ? 11.645 5.687 -25.081 1.00 84.44 86 ALA A C 1
ATOM 682 O O . ALA A 1 86 ? 10.602 5.224 -24.625 1.00 84.44 86 ALA A O 1
ATOM 683 N N . MET A 1 87 ? 12.723 4.930 -25.307 1.00 84.44 87 MET A N 1
ATOM 684 C CA . MET A 1 87 ? 12.766 3.498 -25.005 1.00 84.44 87 MET A CA 1
ATOM 685 C C . MET A 1 87 ? 12.650 3.227 -23.499 1.00 84.44 87 MET A C 1
ATOM 687 O O . MET A 1 87 ? 11.910 2.331 -23.098 1.00 84.44 87 MET A O 1
ATOM 691 N N . GLN A 1 88 ? 13.338 4.018 -22.670 1.00 82.19 88 GLN A N 1
ATOM 692 C CA . GLN A 1 88 ? 13.241 3.940 -21.213 1.00 82.19 88 GLN A CA 1
ATOM 693 C C . GLN A 1 88 ? 11.810 4.202 -20.754 1.00 82.19 88 GLN A C 1
ATOM 695 O O . GLN A 1 88 ? 11.258 3.372 -20.046 1.00 82.19 88 GLN A O 1
ATOM 700 N N . SER A 1 89 ? 11.196 5.303 -21.194 1.00 85.19 89 SER A N 1
ATOM 701 C CA . SER A 1 89 ? 9.819 5.633 -20.818 1.00 85.19 89 SER A CA 1
ATOM 702 C C . SER A 1 89 ? 8.862 4.483 -21.150 1.00 85.19 89 SER A C 1
ATOM 704 O O . SER A 1 89 ? 8.111 4.047 -20.286 1.00 85.19 89 SER A O 1
ATOM 706 N N . GLN A 1 90 ? 8.958 3.892 -22.345 1.00 86.56 90 GLN A N 1
ATOM 707 C CA . GLN A 1 90 ? 8.132 2.734 -22.713 1.00 86.56 90 GLN A CA 1
ATOM 708 C C . GLN A 1 90 ? 8.395 1.493 -21.850 1.00 86.56 90 GLN A C 1
ATOM 710 O O . GLN A 1 90 ? 7.466 0.737 -21.560 1.00 86.56 90 GLN A O 1
ATOM 715 N N . LEU A 1 91 ? 9.648 1.251 -21.460 1.00 85.75 91 LEU A N 1
ATOM 716 C CA . LEU A 1 91 ? 9.999 0.153 -20.564 1.00 85.75 91 LEU A CA 1
ATOM 717 C C . LEU A 1 91 ? 9.433 0.392 -19.161 1.00 85.75 91 LEU A C 1
ATOM 719 O O . LEU A 1 91 ? 8.819 -0.517 -18.605 1.00 85.75 91 LEU A O 1
ATOM 723 N N . THR A 1 92 ? 9.581 1.607 -18.628 1.00 86.94 92 THR A N 1
ATOM 724 C CA . THR A 1 92 ? 9.004 2.020 -17.346 1.00 86.94 92 THR A CA 1
ATOM 725 C C . THR A 1 92 ? 7.490 1.829 -17.358 1.00 86.94 92 THR A C 1
ATOM 727 O O . THR A 1 92 ? 6.971 1.159 -16.474 1.00 86.94 92 THR A O 1
ATOM 730 N N . GLU A 1 93 ? 6.783 2.326 -18.380 1.00 90.56 93 GLU A N 1
ATOM 731 C CA . GLU A 1 93 ? 5.326 2.158 -18.515 1.00 90.56 93 GLU A CA 1
ATOM 732 C C . GLU A 1 93 ? 4.900 0.687 -18.429 1.00 90.56 93 GLU A C 1
ATOM 734 O O . GLU A 1 93 ? 3.985 0.327 -17.686 1.00 90.56 93 GLU A O 1
ATOM 739 N N . ARG A 1 94 ? 5.592 -0.191 -19.163 1.00 87.56 94 ARG A N 1
ATOM 740 C CA . ARG A 1 94 ? 5.286 -1.627 -19.169 1.00 87.56 94 ARG A CA 1
ATOM 741 C C . ARG A 1 94 ? 5.570 -2.279 -17.824 1.00 87.56 94 ARG A C 1
ATOM 743 O O . ARG A 1 94 ? 4.750 -3.066 -17.364 1.00 87.56 94 ARG A O 1
ATOM 750 N N . LEU A 1 95 ? 6.705 -1.961 -17.205 1.00 87.25 95 LEU A N 1
ATOM 751 C CA . LEU A 1 95 ? 7.078 -2.505 -15.900 1.00 87.25 95 LEU A CA 1
ATOM 752 C C . LEU A 1 95 ? 6.085 -2.076 -14.823 1.00 87.25 95 LEU A C 1
ATOM 754 O O . LEU A 1 95 ? 5.604 -2.918 -14.076 1.00 87.25 95 LEU A O 1
ATOM 758 N N . VAL A 1 96 ? 5.731 -0.794 -14.782 1.00 90.69 96 VAL A N 1
ATOM 759 C CA . VAL A 1 96 ? 4.748 -0.242 -13.844 1.00 90.69 96 VAL A CA 1
ATOM 760 C C . VAL A 1 96 ? 3.404 -0.950 -13.985 1.00 90.69 96 VAL A C 1
ATOM 762 O O . VAL A 1 96 ? 2.882 -1.471 -13.001 1.00 90.69 96 VAL A O 1
ATOM 765 N N . SER A 1 97 ? 2.887 -1.041 -15.214 1.00 89.88 97 SER A N 1
ATOM 766 C CA . SER A 1 97 ? 1.604 -1.697 -15.473 1.00 89.88 97 SER A CA 1
ATOM 767 C C . SER A 1 97 ? 1.633 -3.181 -15.092 1.00 89.88 97 SER A C 1
ATOM 769 O O . SER A 1 97 ? 0.688 -3.680 -14.485 1.00 89.88 97 SER A O 1
ATOM 771 N N . GLN A 1 98 ? 2.729 -3.890 -15.379 1.00 86.75 98 GLN A N 1
ATOM 772 C CA . GLN A 1 98 ? 2.882 -5.302 -15.016 1.00 86.75 98 GLN A CA 1
ATOM 773 C C . GLN A 1 98 ? 3.000 -5.516 -13.505 1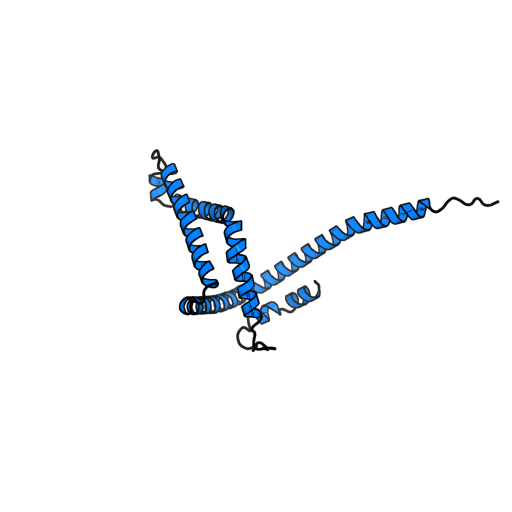.00 86.75 98 GLN A C 1
ATOM 775 O O . GLN A 1 98 ? 2.393 -6.449 -12.982 1.00 86.75 98 GLN A O 1
ATOM 780 N N . LEU A 1 99 ? 3.746 -4.664 -12.799 1.00 87.00 99 LEU A N 1
ATOM 781 C CA . LEU A 1 99 ? 3.885 -4.726 -11.344 1.00 87.00 99 LEU A CA 1
ATOM 782 C C . LEU A 1 99 ? 2.540 -4.488 -10.662 1.00 87.00 99 LEU A C 1
ATOM 784 O O . LEU A 1 99 ? 2.127 -5.277 -9.813 1.00 87.00 99 LEU A O 1
ATOM 788 N N . TYR A 1 100 ? 1.833 -3.438 -11.077 1.00 88.81 100 TYR A N 1
ATOM 789 C CA . TYR A 1 100 ? 0.525 -3.106 -10.534 1.00 88.81 100 TYR A CA 1
ATOM 790 C C . TYR A 1 100 ? -0.507 -4.212 -10.817 1.00 88.81 100 TYR A C 1
ATOM 792 O O . TYR A 1 100 ? -1.241 -4.632 -9.918 1.00 88.81 100 TYR A O 1
ATOM 800 N N . GLN A 1 101 ? -0.527 -4.746 -12.043 1.00 88.75 101 GLN A N 1
ATOM 801 C CA . GLN A 1 101 ? -1.410 -5.854 -12.409 1.00 88.75 101 GLN A CA 1
ATOM 802 C C . GLN A 1 101 ? -1.087 -7.124 -11.613 1.00 88.75 101 GLN A C 1
ATOM 804 O O . GLN A 1 101 ? -2.000 -7.789 -11.130 1.00 88.75 101 GLN A O 1
ATOM 809 N N . GLY A 1 102 ? 0.197 -7.458 -11.457 1.00 85.69 102 GLY A N 1
ATOM 810 C CA . GLY A 1 102 ? 0.636 -8.618 -10.684 1.00 85.69 102 GLY A CA 1
ATOM 811 C C . GLY A 1 102 ? 0.216 -8.527 -9.218 1.00 85.69 102 GLY A C 1
ATOM 812 O O . GLY A 1 102 ? -0.316 -9.495 -8.677 1.00 85.69 102 GLY A O 1
ATOM 813 N N . LEU A 1 103 ? 0.369 -7.351 -8.602 1.00 84.19 103 LEU A N 1
ATOM 814 C CA . LEU A 1 103 ? -0.116 -7.087 -7.245 1.00 84.19 103 LEU A CA 1
ATOM 815 C C . LEU A 1 103 ? -1.639 -7.210 -7.155 1.00 84.19 103 LEU A C 1
ATOM 817 O O . LEU A 1 103 ? -2.142 -7.887 -6.266 1.00 84.19 103 LEU A O 1
ATOM 821 N N . SER A 1 104 ? -2.372 -6.616 -8.097 1.00 82.50 104 SER A N 1
ATOM 822 C CA . SER A 1 104 ? -3.839 -6.668 -8.118 1.00 82.50 104 SER A CA 1
ATOM 823 C C . SER A 1 104 ? -4.362 -8.104 -8.222 1.00 82.50 104 SER A C 1
ATOM 825 O O . SER A 1 104 ? -5.270 -8.484 -7.488 1.00 82.50 104 SER A O 1
ATOM 827 N N . VAL A 1 105 ? -3.762 -8.927 -9.089 1.00 84.12 105 VAL A N 1
ATOM 828 C CA . VAL A 1 105 ? -4.107 -10.352 -9.232 1.00 84.12 105 VAL A CA 1
ATOM 829 C C . VAL A 1 105 ? -3.716 -11.147 -7.986 1.00 84.12 105 VAL A C 1
ATOM 831 O O . VAL A 1 105 ? -4.497 -11.972 -7.523 1.00 84.12 105 VAL A O 1
ATOM 834 N N . GLY A 1 106 ? -2.542 -10.885 -7.408 1.00 79.31 106 GLY A N 1
ATOM 835 C CA . GLY A 1 106 ? -2.121 -11.528 -6.162 1.00 79.31 106 GLY A CA 1
ATOM 836 C C . GLY A 1 106 ? -3.076 -11.230 -5.005 1.00 79.31 106 GLY A C 1
ATOM 837 O O . GLY A 1 106 ? -3.427 -12.131 -4.250 1.00 79.31 106 GLY A O 1
ATOM 838 N N . LEU A 1 107 ? -3.563 -9.990 -4.910 1.00 78.81 107 LEU A N 1
ATOM 839 C CA . LEU A 1 107 ? -4.559 -9.594 -3.917 1.00 78.81 107 LEU A CA 1
ATOM 840 C C . LEU A 1 107 ? -5.926 -10.230 -4.181 1.00 78.81 107 LEU A C 1
ATOM 842 O O . LEU A 1 107 ? -6.586 -10.616 -3.227 1.00 78.81 107 LEU A O 1
ATOM 846 N N . GLN A 1 108 ? -6.339 -10.422 -5.438 1.00 78.75 108 GLN A N 1
ATOM 847 C CA . GLN A 1 108 ? -7.552 -11.195 -5.755 1.00 78.75 108 GLN A CA 1
ATOM 848 C C . GLN A 1 108 ? -7.491 -12.638 -5.236 1.00 78.75 108 GLN A C 1
ATOM 850 O O . GLN A 1 108 ? -8.539 -13.209 -4.944 1.00 78.75 108 GLN A O 1
ATOM 855 N N . GLY A 1 109 ? -6.290 -13.195 -5.044 1.00 70.50 109 GLY A N 1
ATOM 856 C CA . GLY A 1 109 ? -6.086 -14.477 -4.367 1.00 70.50 109 GLY A CA 1
ATOM 857 C C . GLY A 1 109 ? -6.663 -14.526 -2.947 1.00 70.50 109 GLY A C 1
ATOM 858 O O . GLY A 1 109 ? -7.120 -15.581 -2.537 1.00 70.50 109 GLY A O 1
ATOM 859 N N . LEU A 1 110 ? -6.772 -13.389 -2.243 1.00 69.88 110 LEU A N 1
ATOM 860 C CA . LEU A 1 110 ? -7.420 -13.297 -0.920 1.00 69.88 110 LEU A CA 1
ATOM 861 C C . LEU A 1 110 ? -8.931 -13.580 -0.958 1.00 69.88 110 LEU A C 1
ATOM 863 O O . LEU A 1 110 ? -9.543 -13.780 0.087 1.00 69.88 110 LEU A O 1
ATOM 867 N N . LEU A 1 111 ? -9.554 -13.522 -2.139 1.00 70.94 111 LEU A N 1
ATOM 868 C CA . LEU A 1 111 ? -10.983 -13.796 -2.329 1.00 70.94 111 LEU A CA 1
ATOM 869 C C . LEU A 1 111 ? -11.254 -15.239 -2.763 1.00 70.94 111 LEU A C 1
ATOM 871 O O . LEU A 1 111 ? -12.413 -15.611 -2.946 1.00 70.94 111 LEU A O 1
ATOM 875 N N . ILE A 1 112 ? -10.202 -16.028 -2.971 1.00 74.88 112 ILE A N 1
ATOM 876 C CA . ILE A 1 112 ? -10.275 -17.417 -3.406 1.00 74.88 112 ILE A CA 1
ATOM 877 C C . ILE A 1 112 ? -9.847 -18.283 -2.223 1.00 74.88 112 ILE A C 1
ATOM 879 O O . ILE A 1 112 ? -8.844 -17.997 -1.580 1.00 74.88 112 ILE A O 1
ATOM 883 N N . GLU A 1 113 ? -10.590 -19.353 -1.946 1.00 67.50 113 GLU A N 1
ATOM 884 C CA . GLU A 1 113 ? -10.154 -20.364 -0.980 1.00 67.50 113 GLU A CA 1
ATOM 885 C C . GLU A 1 113 ? -8.993 -21.170 -1.584 1.00 67.50 113 GLU A C 1
ATOM 887 O O . GLU A 1 113 ? -9.196 -22.141 -2.317 1.00 67.50 113 GLU A O 1
ATOM 892 N N . ASP A 1 114 ? -7.765 -20.729 -1.310 1.00 76.06 114 ASP A N 1
ATOM 893 C CA . ASP A 1 114 ? -6.520 -21.409 -1.666 1.00 76.06 114 ASP A CA 1
ATOM 894 C C . ASP A 1 114 ? -5.762 -21.779 -0.373 1.00 76.06 114 ASP A C 1
ATOM 896 O O . ASP A 1 114 ? -5.133 -20.920 0.251 1.00 76.06 114 ASP A O 1
ATOM 900 N N . PRO A 1 115 ? -5.775 -23.065 0.030 1.00 72.56 115 PRO A N 1
ATOM 901 C CA . PRO A 1 115 ? -5.145 -23.513 1.272 1.00 72.56 115 PRO A CA 1
ATOM 902 C C . PRO A 1 115 ? -3.636 -23.247 1.360 1.00 72.56 115 PRO A C 1
ATOM 904 O O . PRO A 1 115 ? -3.093 -23.101 2.459 1.00 72.56 115 PRO A O 1
ATOM 907 N N . ASP A 1 116 ? -2.925 -23.220 0.229 1.00 75.69 116 ASP A N 1
ATOM 908 C CA . ASP A 1 116 ? -1.490 -22.935 0.215 1.00 75.69 116 ASP A CA 1
ATOM 909 C C . ASP A 1 116 ? -1.220 -21.439 0.362 1.00 75.69 116 ASP A C 1
ATOM 911 O O . ASP A 1 116 ? -0.292 -21.049 1.080 1.00 75.69 116 ASP A O 1
ATOM 915 N N . PHE A 1 117 ? -2.046 -20.608 -0.273 1.00 70.50 117 PHE A N 1
ATOM 916 C CA . PHE A 1 117 ? -2.025 -19.162 -0.093 1.00 70.50 117 PHE A CA 1
ATOM 917 C C . PHE A 1 117 ? -2.333 -18.774 1.359 1.00 70.50 117 PHE A C 1
ATOM 919 O O . PHE A 1 117 ? -1.545 -18.046 1.966 1.00 70.50 117 PHE A O 1
ATOM 926 N N . ASP A 1 118 ? -3.398 -19.327 1.946 1.00 69.94 118 ASP A N 1
ATOM 927 C CA . ASP A 1 118 ? -3.799 -19.066 3.334 1.00 69.94 118 ASP A CA 1
ATOM 928 C C . ASP A 1 118 ? -2.676 -19.415 4.314 1.00 69.94 118 ASP A C 1
ATOM 930 O O . ASP A 1 118 ? -2.307 -18.616 5.177 1.00 69.94 118 ASP A O 1
ATOM 934 N N . ARG A 1 119 ? -2.037 -20.573 4.120 1.00 75.75 119 ARG A N 1
ATOM 935 C CA . ARG A 1 119 ? -0.891 -21.011 4.925 1.00 75.75 119 ARG A CA 1
ATOM 936 C C . ARG A 1 119 ? 0.316 -20.077 4.803 1.00 75.75 119 ARG A C 1
ATOM 938 O O . ARG A 1 119 ? 1.062 -19.896 5.769 1.00 75.75 119 ARG A O 1
ATOM 945 N N . LEU A 1 120 ? 0.590 -19.541 3.613 1.00 74.25 120 LEU A N 1
ATOM 946 C CA . LEU A 1 120 ? 1.683 -18.584 3.403 1.00 74.25 120 LEU A CA 1
ATOM 947 C C . LEU A 1 120 ? 1.364 -17.227 4.036 1.00 74.25 120 LEU A C 1
ATOM 949 O O . LEU A 1 120 ? 2.246 -16.622 4.650 1.00 74.25 120 LEU A O 1
ATOM 953 N N . LEU A 1 121 ? 0.114 -16.780 3.922 1.00 69.56 121 LEU A N 1
ATOM 954 C CA . LEU A 1 121 ? -0.374 -15.544 4.516 1.00 69.56 121 LEU A CA 1
ATOM 955 C C . LEU A 1 121 ? -0.328 -15.605 6.044 1.00 69.56 121 LEU A C 1
ATOM 957 O O . LEU A 1 121 ? 0.203 -14.690 6.667 1.00 69.56 121 LEU A O 1
ATOM 961 N N . GLU A 1 122 ? -0.794 -16.700 6.645 1.00 70.06 122 GLU A N 1
ATOM 962 C CA . GLU A 1 122 ? -0.752 -16.916 8.094 1.00 70.06 122 GLU A CA 1
ATOM 963 C C . GLU A 1 122 ? 0.683 -16.803 8.627 1.00 70.06 122 GLU A C 1
ATOM 965 O O . GLU A 1 122 ? 0.957 -16.028 9.545 1.00 70.06 122 GLU A O 1
ATOM 970 N N . LYS A 1 123 ? 1.638 -17.481 7.977 1.00 71.56 123 LYS A N 1
ATOM 971 C CA . LYS A 1 123 ? 3.062 -17.396 8.337 1.00 71.56 123 LYS A CA 1
ATOM 972 C C . LYS A 1 123 ? 3.626 -15.984 8.213 1.00 71.56 123 LYS A C 1
ATOM 974 O O . LYS A 1 123 ? 4.458 -15.580 9.030 1.00 71.56 123 LYS A O 1
ATOM 979 N N . LEU A 1 124 ? 3.222 -15.245 7.179 1.00 70.12 124 LEU A N 1
ATOM 980 C CA . LEU A 1 124 ? 3.650 -13.863 6.980 1.00 70.12 124 LEU A CA 1
ATOM 981 C C . LEU A 1 124 ? 3.103 -12.960 8.089 1.00 70.12 124 LEU A C 1
ATOM 983 O O . LEU A 1 124 ? 3.869 -12.192 8.667 1.00 70.12 124 LEU A O 1
ATOM 987 N N . VAL A 1 125 ? 1.816 -13.086 8.416 1.00 69.38 125 VAL A N 1
ATOM 988 C CA . VAL A 1 125 ? 1.147 -12.306 9.466 1.00 69.38 125 VAL A CA 1
ATOM 989 C C . VAL A 1 125 ? 1.747 -12.602 10.838 1.00 69.38 125 VAL A C 1
ATOM 991 O O . VAL A 1 125 ? 2.048 -11.666 11.582 1.00 69.38 125 VAL A O 1
ATOM 994 N N . GLU A 1 126 ? 1.992 -13.874 11.160 1.00 72.19 126 GLU A N 1
ATOM 995 C CA . GLU A 1 126 ? 2.627 -14.280 12.417 1.00 72.19 126 GLU A CA 1
ATOM 996 C C . GLU A 1 126 ? 4.023 -13.654 12.545 1.00 72.19 126 GLU A C 1
ATOM 998 O O . GLU A 1 126 ? 4.354 -13.007 13.546 1.00 72.19 126 GLU A O 1
ATOM 1003 N N . LYS A 1 127 ? 4.850 -13.790 11.499 1.00 77.50 127 LYS A N 1
ATOM 1004 C CA . LYS A 1 127 ? 6.212 -13.250 11.502 1.00 77.50 127 LYS A CA 1
ATOM 1005 C C . LYS A 1 127 ? 6.220 -11.723 11.560 1.00 77.50 127 LYS A C 1
ATOM 1007 O O . LYS A 1 127 ? 7.025 -11.166 12.306 1.00 77.50 127 LYS A O 1
ATOM 1012 N N . PHE A 1 128 ? 5.342 -11.068 10.803 1.00 71.94 128 PHE A N 1
ATOM 1013 C CA . PHE A 1 128 ? 5.191 -9.616 10.789 1.00 71.94 128 PHE A CA 1
ATOM 1014 C C . PHE A 1 128 ? 4.802 -9.090 12.170 1.00 71.94 128 PHE A C 1
ATOM 1016 O O . PHE A 1 128 ? 5.502 -8.235 12.705 1.00 71.94 128 PHE A O 1
ATOM 1023 N N . SER A 1 129 ? 3.754 -9.651 12.778 1.00 70.12 129 SER A N 1
ATOM 1024 C CA . SER A 1 129 ? 3.247 -9.220 14.088 1.00 70.12 129 SER A CA 1
ATOM 1025 C C . SER A 1 129 ? 4.312 -9.358 15.171 1.00 70.12 129 SER A C 1
ATOM 1027 O O . SER A 1 129 ? 4.567 -8.420 15.927 1.00 70.12 129 SER A O 1
ATOM 1029 N N . LYS A 1 130 ? 5.022 -10.493 15.184 1.00 75.00 130 LYS A N 1
ATOM 1030 C CA . LYS A 1 130 ? 6.117 -10.739 16.125 1.00 75.00 130 LYS A CA 1
ATOM 1031 C C . LYS A 1 130 ? 7.289 -9.774 15.934 1.00 75.00 130 LYS A C 1
ATOM 1033 O O . LYS A 1 130 ? 7.840 -9.285 16.917 1.00 75.00 130 LYS A O 1
ATOM 1038 N N . SER A 1 131 ? 7.694 -9.522 14.689 1.00 75.44 131 SER A N 1
ATOM 1039 C CA . SER A 1 131 ? 8.791 -8.598 14.385 1.00 75.44 131 SER A CA 1
ATOM 1040 C C . SER A 1 131 ? 8.421 -7.153 14.718 1.00 75.44 131 SER A C 1
ATOM 1042 O O . SER A 1 131 ? 9.194 -6.480 15.390 1.00 75.44 131 SER A O 1
ATOM 1044 N N . LEU A 1 132 ? 7.224 -6.705 14.335 1.00 72.56 132 LEU A N 1
ATOM 1045 C CA . LEU A 1 132 ? 6.735 -5.364 14.640 1.00 72.56 132 LEU A CA 1
ATOM 1046 C C . LEU A 1 132 ? 6.626 -5.144 16.153 1.00 72.56 132 LEU A C 1
ATOM 1048 O O . LEU A 1 132 ? 7.144 -4.159 16.665 1.00 72.56 132 LEU A O 1
ATOM 1052 N N . GLY A 1 133 ? 6.023 -6.086 16.884 1.00 71.69 133 GLY A N 1
ATOM 1053 C CA . GLY A 1 133 ? 5.911 -6.000 18.341 1.00 71.69 133 GLY A CA 1
ATOM 1054 C C . GLY A 1 133 ? 7.268 -5.960 19.051 1.00 71.69 133 GLY A C 1
ATOM 1055 O O . GLY A 1 133 ? 7.390 -5.303 20.082 1.00 71.69 133 GLY A O 1
ATOM 1056 N N . SER A 1 134 ? 8.286 -6.629 18.500 1.00 77.94 134 SER A N 1
ATOM 1057 C CA . SER A 1 134 ? 9.659 -6.590 19.018 1.00 77.94 134 SER A CA 1
ATOM 1058 C C . SER A 1 134 ? 10.323 -5.230 18.794 1.00 77.94 134 SER A C 1
ATOM 1060 O O . SER A 1 134 ? 10.900 -4.686 19.731 1.00 77.94 134 SER A O 1
ATOM 1062 N N . GLU A 1 135 ? 10.241 -4.672 17.584 1.00 75.81 135 GLU A N 1
ATOM 1063 C CA . GLU A 1 135 ? 10.888 -3.389 17.264 1.00 75.81 135 GLU A CA 1
ATOM 1064 C C . GLU A 1 135 ? 10.208 -2.212 17.964 1.00 75.81 135 GLU A C 1
ATOM 1066 O O . GLU A 1 135 ? 10.869 -1.374 18.572 1.00 75.81 135 GLU A O 1
ATOM 1071 N N . LEU A 1 136 ? 8.873 -2.207 17.992 1.00 75.31 136 LEU A N 1
ATOM 1072 C CA . LEU A 1 136 ? 8.094 -1.189 18.695 1.00 75.31 136 LEU A CA 1
ATOM 1073 C C . LEU A 1 136 ? 8.417 -1.128 20.201 1.00 75.31 136 LEU A C 1
ATOM 1075 O O . LEU A 1 136 ? 8.345 -0.056 20.803 1.00 75.31 136 LEU A O 1
ATOM 1079 N N . GLN A 1 137 ? 8.780 -2.264 20.811 1.00 69.19 137 GLN A N 1
ATOM 1080 C CA . GLN A 1 137 ? 9.255 -2.325 22.197 1.00 69.19 137 GLN A CA 1
ATOM 1081 C C . GLN A 1 137 ? 10.709 -1.866 22.350 1.00 69.19 137 GLN A C 1
ATOM 1083 O O . GLN A 1 137 ? 11.042 -1.271 23.372 1.00 69.19 137 GLN A O 1
ATOM 1088 N N . ALA A 1 138 ? 11.569 -2.175 21.378 1.00 73.19 138 ALA A N 1
ATOM 1089 C CA . ALA A 1 138 ? 12.996 -1.882 21.439 1.00 73.19 138 ALA A CA 1
ATOM 1090 C C . ALA A 1 138 ? 13.303 -0.391 21.224 1.00 73.19 138 ALA A C 1
ATOM 1092 O O . ALA A 1 138 ? 14.177 0.153 21.895 1.00 73.19 138 ALA A O 1
ATOM 1093 N N . GLU A 1 139 ? 12.577 0.273 20.324 1.00 74.06 139 GLU A N 1
ATOM 1094 C CA . GLU A 1 139 ? 12.845 1.660 19.925 1.00 74.06 139 GLU A CA 1
ATOM 1095 C C . GLU A 1 139 ? 11.995 2.711 20.659 1.00 74.06 139 GLU A C 1
ATOM 1097 O O . GLU A 1 139 ? 12.042 3.890 20.309 1.00 74.06 139 GLU A O 1
ATOM 1102 N N . HIS A 1 140 ? 11.207 2.324 21.669 1.00 69.12 140 HIS A N 1
ATOM 1103 C CA . HIS A 1 140 ? 10.233 3.225 22.310 1.00 69.12 140 HIS A CA 1
ATOM 1104 C C . HIS A 1 140 ? 9.249 3.881 21.313 1.00 69.12 140 HIS A C 1
ATOM 1106 O O . HIS A 1 140 ? 8.678 4.950 21.546 1.00 69.12 140 HIS A O 1
ATOM 1112 N N . SER A 1 141 ? 9.038 3.245 20.156 1.00 74.38 141 SER A N 1
ATOM 1113 C CA . SER A 1 141 ? 8.177 3.779 19.100 1.00 74.38 141 SER A CA 1
ATOM 1114 C C . SER A 1 141 ? 6.705 3.760 19.508 1.00 74.38 141 SER A C 1
ATOM 1116 O O . SER A 1 141 ? 5.931 4.566 19.001 1.00 74.38 141 SER A O 1
ATOM 1118 N N . ILE A 1 142 ? 6.304 2.878 20.438 1.00 74.25 142 ILE A N 1
ATOM 1119 C CA . ILE A 1 142 ? 4.936 2.883 20.982 1.00 74.25 142 ILE A CA 1
ATOM 1120 C C . ILE A 1 142 ? 4.639 4.198 21.693 1.00 74.25 142 ILE A C 1
ATOM 1122 O O . ILE A 1 142 ? 3.594 4.780 21.425 1.00 74.25 142 ILE A O 1
ATOM 1126 N N . GLU A 1 143 ? 5.546 4.703 22.533 1.00 75.31 143 GLU A N 1
ATOM 1127 C CA . GLU A 1 143 ? 5.303 5.967 23.235 1.00 75.31 143 GLU A CA 1
ATOM 1128 C C . GLU A 1 143 ? 5.171 7.143 22.244 1.00 75.31 143 GLU A C 1
ATOM 1130 O O . GLU A 1 143 ? 4.359 8.049 22.441 1.00 75.31 143 GLU A O 1
ATOM 1135 N N . GLN A 1 144 ? 5.913 7.107 21.132 1.00 74.25 144 GLN A N 1
ATOM 1136 C CA . GLN A 1 144 ? 5.797 8.106 20.063 1.00 74.25 144 GLN A CA 1
ATOM 1137 C C . GLN A 1 144 ? 4.466 8.002 19.306 1.00 74.25 144 GLN A C 1
ATOM 1139 O O . GLN A 1 144 ? 3.835 9.023 19.035 1.00 74.25 144 GLN A O 1
ATOM 1144 N N . ILE A 1 145 ? 4.015 6.785 18.988 1.00 76.25 145 ILE A N 1
ATOM 1145 C CA . ILE A 1 145 ? 2.717 6.548 18.342 1.00 76.25 145 ILE A CA 1
ATOM 1146 C C . ILE A 1 145 ? 1.575 7.006 19.256 1.00 76.25 145 ILE A C 1
ATOM 1148 O O . ILE A 1 145 ? 0.664 7.686 18.791 1.00 76.25 145 ILE A O 1
ATOM 1152 N N . GLU A 1 146 ? 1.628 6.679 20.549 1.00 72.88 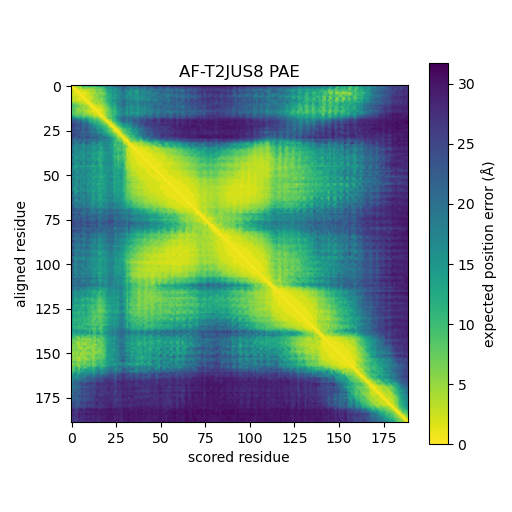146 GLU A N 1
ATOM 1153 C CA . GLU A 1 146 ? 0.633 7.113 21.536 1.00 72.88 146 GLU A CA 1
ATOM 1154 C C . GLU A 1 146 ? 0.572 8.648 21.626 1.00 72.88 146 GLU A C 1
ATOM 1156 O O . GLU A 1 146 ? -0.523 9.211 21.628 1.00 72.88 146 GLU A O 1
ATOM 1161 N N . SER A 1 147 ? 1.720 9.337 21.602 1.00 77.25 147 SER A N 1
ATOM 1162 C CA . SER A 1 147 ? 1.773 10.807 21.545 1.00 77.25 147 SER A CA 1
ATOM 1163 C C . SER A 1 147 ? 1.120 11.366 20.278 1.00 77.25 147 SER A C 1
ATOM 1165 O O . SER A 1 147 ? 0.263 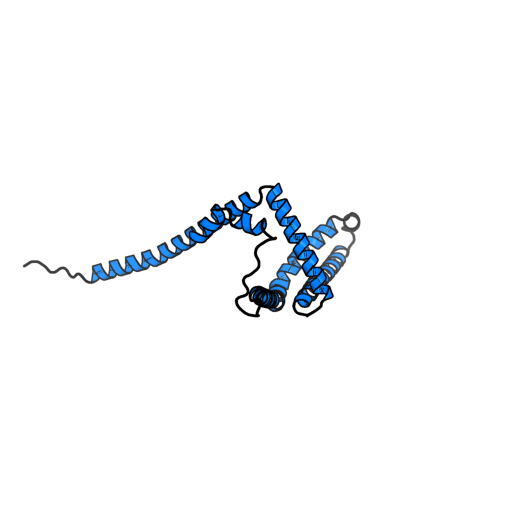12.238 20.372 1.00 77.25 147 SER A O 1
ATOM 1167 N N . LEU A 1 148 ? 1.470 10.845 19.099 1.00 78.50 148 LEU A N 1
ATOM 1168 C CA . LEU A 1 148 ? 0.928 11.335 17.825 1.00 78.50 148 LEU A CA 1
ATOM 1169 C C . LEU A 1 148 ? -0.579 11.081 17.692 1.00 78.50 148 LEU A C 1
ATOM 1171 O O . LEU A 1 148 ? -1.306 11.922 17.170 1.00 78.50 148 LEU A O 1
ATOM 1175 N N . LEU A 1 149 ? -1.068 9.934 18.174 1.00 74.31 149 LEU A N 1
ATOM 1176 C CA . LEU A 1 149 ? -2.504 9.646 18.221 1.00 74.31 149 LEU A CA 1
ATOM 1177 C C . LEU A 1 149 ? -3.229 10.596 19.171 1.00 74.31 149 LEU A C 1
ATOM 1179 O O . LEU A 1 149 ? -4.340 11.033 18.871 1.00 74.31 149 LEU A O 1
ATOM 1183 N N . ASN A 1 150 ? -2.602 10.920 20.302 1.00 72.06 150 ASN A N 1
ATOM 1184 C CA . ASN A 1 150 ? -3.158 11.874 21.241 1.00 72.06 150 ASN A CA 1
ATOM 1185 C C . ASN A 1 150 ? -3.272 13.275 20.628 1.00 72.06 150 ASN A C 1
ATOM 1187 O O . ASN A 1 150 ? -4.337 13.886 20.736 1.00 72.06 150 ASN A O 1
ATOM 1191 N N . ASP A 1 151 ? -2.218 13.735 19.952 1.00 72.81 151 ASP A N 1
ATOM 1192 C CA . ASP A 1 151 ? -2.187 15.025 19.260 1.00 72.81 151 ASP A CA 1
ATOM 1193 C C . ASP A 1 151 ? -3.242 15.078 18.141 1.00 72.81 151 ASP A C 1
ATOM 1195 O O . ASP A 1 151 ? -4.020 16.026 18.062 1.00 72.81 151 ASP A O 1
ATOM 1199 N N . LEU A 1 152 ? -3.369 14.016 17.337 1.00 73.88 152 LEU A N 1
ATOM 1200 C CA . LEU A 1 152 ? -4.380 13.926 16.278 1.00 73.88 152 LEU A CA 1
ATOM 1201 C C . LEU A 1 152 ? -5.817 13.990 16.827 1.00 73.88 152 LEU A C 1
ATOM 1203 O O . LEU A 1 152 ? -6.694 14.621 16.231 1.00 73.88 152 LEU A O 1
ATOM 1207 N N . LEU A 1 153 ? -6.091 13.335 17.959 1.00 76.50 153 LEU A N 1
ATOM 1208 C CA . LEU A 1 153 ? -7.405 13.405 18.604 1.00 76.50 153 LEU A CA 1
ATOM 1209 C C . LEU A 1 153 ? -7.712 14.814 19.126 1.00 76.50 153 LEU A C 1
ATOM 1211 O O . LEU A 1 153 ? -8.863 15.257 19.037 1.00 76.50 153 LEU A O 1
ATOM 1215 N N . GLU A 1 154 ? -6.701 15.523 19.630 1.00 73.00 154 GLU A N 1
ATOM 1216 C CA . GLU A 1 154 ? -6.810 16.926 20.032 1.00 73.00 154 GLU A CA 1
ATOM 1217 C C . GLU A 1 154 ? -7.124 17.811 18.814 1.00 73.00 154 GLU A C 1
ATOM 1219 O O . GLU A 1 154 ? -8.062 18.608 18.853 1.00 73.00 154 GLU A O 1
ATOM 1224 N N . GLU A 1 155 ? -6.433 17.606 17.689 1.00 75.31 155 GLU A N 1
ATOM 1225 C CA . GLU A 1 155 ? -6.690 18.316 16.430 1.00 75.31 155 GLU A CA 1
ATOM 1226 C C . GLU A 1 155 ? -8.121 18.095 15.914 1.00 75.31 155 GLU A C 1
ATOM 1228 O O . GLU A 1 155 ? -8.816 19.053 15.562 1.00 75.31 155 GLU A O 1
ATOM 1233 N N . ILE A 1 156 ? -8.610 16.849 15.909 1.00 75.19 156 ILE A N 1
ATOM 1234 C CA . ILE A 1 156 ? -9.992 16.534 15.511 1.00 75.19 156 ILE A CA 1
ATOM 1235 C C . ILE A 1 156 ? -10.991 17.227 16.444 1.00 75.19 156 ILE A C 1
ATOM 1237 O O . ILE A 1 156 ? -11.988 17.781 15.975 1.00 75.19 156 ILE A O 1
ATOM 1241 N N . LYS A 1 157 ? -10.734 17.225 17.759 1.00 74.69 157 LYS A N 1
ATOM 1242 C CA . LYS A 1 157 ? -11.585 17.894 18.752 1.00 74.69 157 LYS A CA 1
ATOM 1243 C C . LYS A 1 157 ? -11.627 19.403 18.508 1.00 74.69 157 LYS A C 1
ATOM 1245 O O . LYS A 1 157 ? -12.717 19.973 18.496 1.00 74.69 157 LYS A O 1
ATOM 1250 N N . ILE A 1 158 ? -10.477 20.033 18.267 1.00 74.62 158 ILE A N 1
ATOM 1251 C CA . ILE A 1 158 ? -10.381 21.462 17.947 1.00 74.62 158 ILE A CA 1
ATOM 1252 C C . ILE A 1 158 ? -11.184 21.776 16.682 1.00 74.62 158 ILE A C 1
ATOM 1254 O O . ILE A 1 158 ? -12.039 22.660 16.719 1.00 74.62 158 ILE A O 1
ATOM 1258 N N . ASN A 1 159 ? -10.989 21.019 15.600 1.00 64.62 159 ASN A N 1
ATOM 1259 C CA . ASN A 1 159 ? -11.713 21.224 14.341 1.00 64.62 159 ASN A CA 1
ATOM 1260 C C . ASN A 1 159 ? -13.232 21.026 14.500 1.00 64.62 159 ASN A C 1
ATOM 1262 O O . ASN A 1 159 ? -14.028 21.792 13.957 1.00 64.62 159 ASN A O 1
ATOM 1266 N N . TYR A 1 160 ? -13.660 20.039 15.289 1.00 62.66 160 TYR A N 1
ATOM 1267 C CA . TYR A 1 160 ? -15.076 19.792 15.564 1.00 62.66 160 TYR A CA 1
ATOM 1268 C C . TYR A 1 160 ? -15.718 20.910 16.408 1.00 62.66 160 TYR A C 1
ATOM 1270 O O . TYR A 1 160 ? -16.830 21.352 16.118 1.00 62.66 160 TYR A O 1
ATOM 1278 N N . ILE A 1 161 ? -15.008 21.422 17.420 1.00 60.34 161 ILE A N 1
ATOM 1279 C CA . ILE A 1 161 ? -15.464 22.551 18.249 1.00 60.34 161 ILE A CA 1
ATOM 1280 C C . ILE A 1 161 ? -15.505 23.854 17.437 1.00 60.34 161 ILE A C 1
ATOM 1282 O O . ILE A 1 161 ? -16.441 24.640 17.589 1.00 60.34 161 ILE A O 1
ATOM 1286 N N . GLN A 1 162 ? -14.534 24.079 16.549 1.00 57.12 162 GLN A N 1
ATOM 1287 C CA . GLN A 1 162 ? -14.510 25.250 15.669 1.00 57.12 162 GLN A CA 1
ATOM 1288 C C . GLN A 1 162 ? -15.721 25.269 14.726 1.00 57.12 162 GLN A C 1
ATOM 1290 O O . GLN A 1 162 ? -16.400 26.295 14.642 1.00 57.12 162 GLN A O 1
ATOM 1295 N N . ASN A 1 163 ? -16.070 24.132 14.119 1.00 54.00 163 ASN A N 1
ATOM 1296 C CA . ASN A 1 163 ? -17.252 24.022 13.257 1.00 54.00 163 ASN A CA 1
ATOM 1297 C C . ASN A 1 163 ? -18.565 24.291 14.018 1.00 54.00 163 ASN A C 1
ATOM 1299 O O . ASN A 1 163 ? -19.417 25.033 13.534 1.00 54.00 163 ASN A O 1
ATOM 1303 N N . LEU A 1 164 ? -18.700 23.789 15.252 1.00 56.00 164 LEU A N 1
ATOM 1304 C CA . LEU A 1 164 ? -19.862 24.080 16.104 1.00 56.00 164 LEU A CA 1
ATOM 1305 C C . LEU A 1 164 ? -19.953 25.555 16.514 1.00 56.00 164 LEU A C 1
ATOM 1307 O O . LEU A 1 164 ? -21.053 26.065 16.719 1.00 56.00 164 LEU A O 1
ATOM 1311 N N . SER A 1 165 ? -18.825 26.251 16.673 1.00 55.66 165 SER A N 1
ATOM 1312 C CA . SER A 1 165 ? -18.837 27.666 17.056 1.00 55.66 165 SER A CA 1
ATOM 1313 C C . SER A 1 165 ? -19.315 28.583 15.927 1.00 55.66 165 SER A C 1
ATOM 1315 O O . SER A 1 165 ? -19.978 29.574 16.211 1.00 55.66 165 SER A O 1
ATOM 1317 N N . GLN A 1 166 ? -19.068 28.237 14.660 1.00 54.59 166 GLN A N 1
ATOM 1318 C CA . GLN A 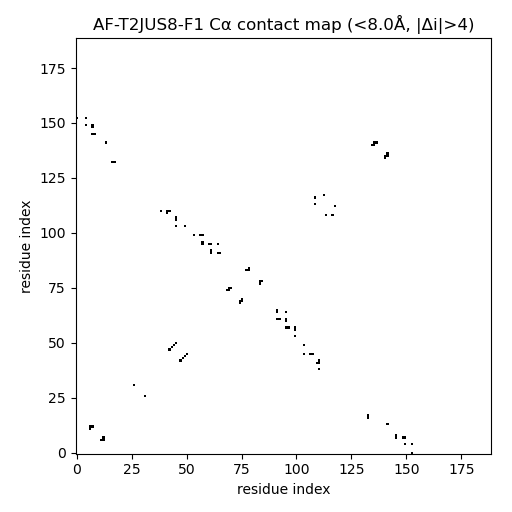1 166 ? -19.604 28.994 13.523 1.00 54.59 166 GLN A CA 1
ATOM 1319 C C . GLN A 1 166 ? -21.122 28.796 13.371 1.00 54.59 166 GLN A C 1
ATOM 1321 O O . GLN A 1 166 ? -21.857 29.779 13.311 1.00 54.59 166 GLN A O 1
ATOM 1326 N N . GLU A 1 167 ? -21.608 27.551 13.422 1.00 54.81 167 GLU A N 1
ATOM 1327 C CA . GLU A 1 167 ? -23.035 27.232 13.229 1.00 54.81 167 GLU A CA 1
ATOM 1328 C C . GLU A 1 167 ? -23.930 27.709 14.395 1.00 54.81 167 GLU A C 1
ATOM 1330 O O . GLU A 1 167 ? -25.069 28.145 14.197 1.00 54.81 167 GLU A O 1
ATOM 1335 N N . ASN A 1 168 ? -23.415 27.679 15.632 1.00 54.22 168 ASN A N 1
ATOM 1336 C CA . ASN A 1 168 ? -24.174 28.129 16.801 1.00 54.22 168 ASN A CA 1
ATOM 1337 C C . ASN A 1 168 ? -24.153 29.652 16.986 1.00 54.22 168 ASN A C 1
ATOM 1339 O O . ASN A 1 168 ? -25.135 30.199 17.483 1.00 54.22 168 ASN A O 1
ATOM 1343 N N . ILE A 1 169 ? -23.082 30.359 16.599 1.00 57.97 169 ILE A N 1
ATOM 1344 C CA . ILE A 1 169 ? -23.054 31.828 16.702 1.00 57.97 169 ILE A CA 1
ATOM 1345 C C . ILE A 1 169 ? -24.074 32.452 15.743 1.00 57.97 169 ILE A C 1
ATOM 1347 O O . ILE A 1 169 ? -24.790 33.361 16.159 1.00 57.97 169 ILE A O 1
ATOM 1351 N N . GLU A 1 170 ? -24.206 31.947 14.514 1.00 58.59 170 GLU A N 1
ATOM 1352 C CA . GLU A 1 170 ? -25.226 32.433 13.573 1.00 58.59 170 GLU A CA 1
ATOM 1353 C C . GLU A 1 170 ? -26.649 32.176 14.089 1.00 58.59 170 GLU A C 1
ATOM 1355 O O . GLU A 1 170 ? -27.444 33.114 14.166 1.00 58.59 170 GLU A O 1
ATOM 1360 N N . ASN A 1 171 ? -26.943 30.966 14.580 1.00 58.09 171 ASN A N 1
ATOM 1361 C CA . ASN A 1 171 ? -28.249 30.652 15.174 1.00 58.09 171 ASN A CA 1
ATOM 1362 C C . ASN A 1 171 ? -28.569 31.505 16.418 1.00 58.09 171 ASN A C 1
ATOM 1364 O O . ASN A 1 171 ? -29.694 31.981 16.580 1.00 58.09 171 ASN A O 1
ATOM 1368 N N . ILE A 1 172 ? -27.596 31.733 17.308 1.00 62.03 172 ILE A N 1
ATOM 1369 C CA . ILE A 1 172 ? -27.790 32.558 18.514 1.00 62.03 172 ILE A CA 1
ATOM 1370 C C . ILE A 1 172 ? -27.982 34.038 18.143 1.00 62.03 172 ILE A C 1
ATOM 1372 O O . ILE A 1 172 ? -28.795 34.734 18.765 1.00 62.03 172 ILE A O 1
ATOM 1376 N N . LEU A 1 173 ? -27.268 34.535 17.128 1.00 61.34 173 LEU A N 1
ATOM 1377 C CA . LEU A 1 173 ? -27.438 35.895 16.617 1.00 61.34 173 LEU A CA 1
ATOM 1378 C C . LEU A 1 173 ? -28.825 36.076 15.996 1.00 61.34 173 LEU A C 1
ATOM 1380 O O . LEU A 1 173 ? -29.511 37.037 16.346 1.00 61.34 173 LEU A O 1
ATOM 1384 N N . GLU A 1 174 ? -29.280 35.147 15.155 1.00 63.12 174 GLU A N 1
ATOM 1385 C CA . GLU A 1 174 ? -30.623 35.188 14.563 1.00 63.12 174 GLU A CA 1
ATOM 1386 C C . GLU A 1 174 ? -31.729 35.168 15.625 1.00 63.12 174 GLU A C 1
ATOM 1388 O O . GLU A 1 174 ? -32.635 36.007 15.591 1.00 63.12 174 GLU A O 1
ATOM 1393 N N . GLN A 1 175 ? -31.622 34.298 16.634 1.00 61.12 175 GLN A N 1
ATOM 1394 C CA . GLN A 1 175 ? -32.571 34.257 17.753 1.00 61.12 175 GLN A CA 1
ATOM 1395 C C . GLN A 1 175 ? -32.574 35.568 18.554 1.00 61.12 175 GLN A C 1
ATOM 1397 O O . GLN A 1 175 ? -33.633 36.077 18.927 1.00 61.12 175 GLN A O 1
ATOM 1402 N N . THR A 1 176 ? -31.404 36.174 18.773 1.00 65.69 176 THR A N 1
ATOM 1403 C CA . THR A 1 176 ? -31.290 37.472 19.459 1.00 65.69 176 THR A CA 1
ATOM 1404 C C . THR A 1 176 ? -31.896 38.607 18.626 1.00 65.69 176 THR A C 1
ATOM 1406 O O . THR A 1 176 ? -32.540 39.509 19.174 1.00 65.69 176 THR A O 1
ATOM 1409 N N . HIS A 1 177 ? -31.726 38.572 17.302 1.00 64.25 177 HIS A N 1
ATOM 1410 C CA . HIS A 1 177 ? -32.330 39.533 16.382 1.00 64.25 177 HIS A CA 1
ATOM 1411 C C . HIS A 1 177 ? -33.858 39.417 16.355 1.00 64.25 177 HIS A C 1
ATOM 1413 O O . HIS A 1 177 ? -34.529 40.448 16.439 1.00 64.25 177 HIS A O 1
ATOM 1419 N N . ALA A 1 178 ? -34.407 38.200 16.325 1.00 68.94 178 ALA A N 1
ATOM 1420 C CA . ALA A 1 178 ? -35.849 37.959 16.385 1.00 68.94 178 ALA A CA 1
ATOM 1421 C C . ALA A 1 178 ? -36.463 38.472 17.702 1.00 68.94 178 ALA A C 1
ATOM 1423 O O . ALA A 1 178 ? -37.413 39.256 17.687 1.00 68.94 178 ALA A O 1
ATOM 1424 N N . LEU A 1 179 ? -35.843 38.160 18.846 1.00 66.81 179 LEU A N 1
ATOM 1425 C CA . LEU A 1 179 ? -36.301 38.611 20.169 1.00 66.81 179 LEU A CA 1
ATOM 1426 C C . LEU A 1 179 ? -36.262 40.140 20.344 1.00 66.81 179 LEU A C 1
ATOM 1428 O O . LEU A 1 179 ? -37.053 40.708 21.100 1.00 66.81 179 LEU A O 1
ATOM 1432 N N . ARG A 1 180 ? -35.343 40.834 19.658 1.00 61.34 180 ARG A N 1
ATOM 1433 C CA . ARG A 1 180 ? -35.255 42.304 19.683 1.00 61.34 180 ARG A CA 1
ATOM 1434 C C . ARG A 1 180 ? -36.309 42.966 18.785 1.00 61.34 180 ARG A C 1
ATOM 1436 O O . ARG A 1 180 ? -36.702 44.094 19.072 1.00 61.34 180 ARG A O 1
ATOM 1443 N N . GLN A 1 181 ? -36.775 42.287 17.738 1.00 62.50 181 GLN A N 1
ATOM 1444 C CA . GLN A 1 181 ? -37.835 42.781 16.852 1.00 62.50 181 GLN A CA 1
ATOM 1445 C C . GLN A 1 181 ? -39.244 42.561 17.431 1.00 62.50 181 GLN A C 1
ATOM 1447 O O . GLN A 1 181 ? -40.143 43.350 17.154 1.00 62.50 181 GLN A O 1
ATOM 1452 N N . GLU A 1 182 ? -39.430 41.565 18.302 1.00 56.28 182 GLU A N 1
ATOM 1453 C CA . GLU A 1 182 ? -40.718 41.270 18.954 1.00 56.28 182 GLU A CA 1
ATOM 1454 C C . GLU A 1 182 ? -41.079 42.181 20.144 1.00 56.28 182 GLU A C 1
ATOM 1456 O O . GLU A 1 182 ? -42.177 42.072 20.692 1.00 56.28 182 GLU A O 1
ATOM 1461 N N . LYS A 1 183 ? -40.210 43.120 20.550 1.00 49.97 183 LYS A N 1
ATOM 1462 C CA . LYS A 1 183 ? -40.533 44.128 21.579 1.00 49.97 183 LYS A CA 1
ATOM 1463 C C . LYS A 1 183 ? -40.834 45.504 20.965 1.00 49.97 183 LYS A C 1
ATOM 1465 O O . LYS A 1 183 ? -39.928 46.334 20.869 1.00 49.97 183 LYS A O 1
ATOM 1470 N N . PRO A 1 184 ? 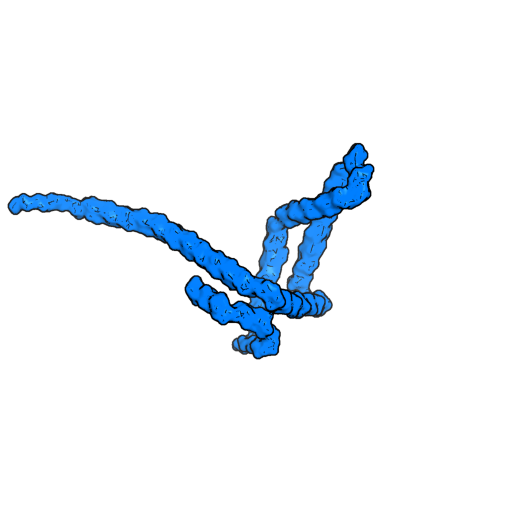-42.098 45.824 20.626 1.00 46.38 184 PRO A N 1
ATOM 1471 C CA . PRO A 1 184 ? -42.500 47.208 20.438 1.00 46.38 184 PRO A CA 1
ATOM 1472 C C . PRO A 1 184 ? -42.535 47.926 21.794 1.00 46.38 184 PRO A C 1
ATOM 1474 O O . PRO A 1 184 ? -43.077 47.422 22.777 1.00 46.38 184 PRO A O 1
ATOM 1477 N N . LEU A 1 185 ? -41.931 49.115 21.833 1.00 56.28 185 LEU A N 1
ATOM 1478 C CA . LEU A 1 185 ? -41.930 50.049 22.958 1.00 56.28 185 LEU A CA 1
ATOM 1479 C C . LEU A 1 185 ? -43.374 50.376 23.378 1.00 56.28 185 LEU A C 1
ATOM 1481 O O . LEU A 1 185 ? -44.014 51.242 22.780 1.00 56.28 185 LEU A O 1
ATOM 1485 N N . THR A 1 186 ? -43.897 49.729 24.418 1.00 45.81 186 THR A N 1
ATOM 1486 C CA . THR A 1 186 ? -45.107 50.210 25.088 1.00 45.81 186 THR A CA 1
ATOM 1487 C C . THR A 1 186 ? -44.748 51.443 25.907 1.00 45.81 186 THR A C 1
ATOM 1489 O O . THR A 1 186 ? -44.079 51.375 26.938 1.00 45.81 186 THR A O 1
ATOM 1492 N N . GLN A 1 187 ? -45.155 52.596 25.376 1.00 44.19 187 GLN A N 1
ATOM 1493 C CA . GLN A 1 187 ? -45.069 53.891 26.031 1.00 44.19 187 GLN A CA 1
ATOM 1494 C C . GLN A 1 187 ? -45.849 53.879 27.349 1.00 44.19 187 GLN A C 1
ATOM 1496 O O . GLN A 1 187 ? -47.013 53.485 27.384 1.00 44.19 187 GLN A O 1
ATOM 1501 N N . TYR A 1 188 ? -45.210 54.360 28.415 1.00 41.62 188 TYR A N 1
ATOM 1502 C CA . TYR A 1 188 ? -45.891 54.750 29.644 1.00 41.62 188 TYR A CA 1
ATOM 1503 C C . TYR A 1 188 ? -46.790 55.958 29.360 1.00 41.62 188 TYR A C 1
ATOM 1505 O O . TYR A 1 188 ? -46.307 56.985 28.873 1.00 41.62 188 TYR A O 1
ATOM 1513 N N . LYS A 1 189 ? -48.076 55.847 29.693 1.00 38.50 189 LYS A N 1
ATOM 1514 C CA . LYS A 1 189 ? -48.968 56.987 29.892 1.00 38.50 189 LYS A CA 1
ATOM 1515 C C . LYS A 1 189 ? -49.880 56.726 31.078 1.00 38.50 189 LYS A C 1
ATOM 1517 O O . LYS A 1 189 ? -50.352 55.574 31.190 1.00 38.50 189 LYS A O 1
#

Organism: NCBI:txid1284629

Sequence (189 aa):
MDQVQVTINNGTIREVLIKQNTTQYIDINDVNETSELVKLMANLIINKVIPEIRTEAEEFLRYNVDKALTQTPAYQGLENVPGVKAMQSQLTERLVSQLYQGLSVGLQGLLIEDPDFDRLLEKLVEKFSKSLGSELQAEHSIEQIESLLNDLLEEIKINYIQNLSQENIENILEQTHALRQEKPLTQYK

pLDDT: mean 71.46, std 13.92, range [34.09, 94.75]

Radius of gyration: 28.47 Å; Cα contacts (8 Å, |Δi|>4): 52; chains: 1; bounding box: 75×80×60 Å

Secondary structure (DSSP, 8-state):
-HHHHHHHHTTHHHHHHH-TTS-----SSSS-HHHHHHHHHHHHIIIIIHHHTHHHHHHHHHHHHHHHHHTSHHHHTTTTSTTHHHHHHHHHHHHHHHHHHHHHHHHHGGGS--HHHHHHHHHHHHHHHHHHHHHHHHS-HHHHHHHHHHHHHHHHHHHHHHHHHHHHHHHHHHHHHHHHHS-------

Foldseek 3Di:
DVVVLVCLVVCVVLVVLQPPDDDDDDDPDPDPVVVVVVLVVLCCCLVPVLVVCLVVQLVVQLVVLVVVQCPDPVCVVCVPPPCPVVVSSVVSSVVSVVVSVVVSVLSVVSNDPDPVNVVVVVVVVVVVSVVVSVVCVVPVVSVVVSVVVSVVVVVVVVVVVVVVVVVVVVVVVVVVVVVVVPDDDPDDD

Mean predicted aligned error: 15.81 Å